Protein AF-A0A2G3Q1U0-F1 (afdb_monomer_lite)

Structure (mmCIF, N/CA/C/O backbone):
data_AF-A0A2G3Q1U0-F1
#
_entry.id   AF-A0A2G3Q1U0-F1
#
loop_
_atom_site.group_PDB
_atom_site.id
_atom_site.type_symbol
_atom_site.label_atom_id
_atom_site.label_alt_id
_atom_site.label_comp_id
_atom_site.label_asym_id
_atom_site.label_entity_id
_atom_site.label_seq_id
_atom_site.pdbx_PDB_ins_code
_atom_site.Cartn_x
_atom_site.Cartn_y
_atom_site.Cartn_z
_atom_site.occupancy
_atom_site.B_iso_or_equiv
_atom_site.auth_seq_id
_atom_site.auth_comp_id
_atom_site.auth_asym_id
_atom_site.auth_atom_id
_atom_site.pdbx_PDB_model_num
ATOM 1 N N . MET A 1 1 ? 2.583 -23.096 22.602 1.00 43.91 1 MET A N 1
ATOM 2 C CA . MET A 1 1 ? 2.322 -21.734 22.085 1.00 43.91 1 MET A CA 1
ATOM 3 C C . MET A 1 1 ? 0.841 -21.451 22.241 1.00 43.91 1 MET A C 1
ATOM 5 O O . MET A 1 1 ? 0.048 -22.263 21.789 1.00 43.91 1 MET A O 1
ATOM 9 N N . LYS A 1 2 ? 0.468 -20.370 22.928 1.00 46.19 2 LYS A N 1
ATOM 10 C CA . LYS A 1 2 ? -0.930 -19.954 23.093 1.00 46.19 2 LYS A CA 1
ATOM 11 C C . LYS A 1 2 ? -1.259 -19.038 21.907 1.00 46.19 2 LYS A C 1
ATOM 13 O O . LYS A 1 2 ? -0.622 -17.996 21.788 1.00 46.19 2 LYS A O 1
ATOM 18 N N . LEU A 1 3 ? -2.146 -19.452 20.997 1.00 48.44 3 LEU A N 1
ATOM 19 C CA . LEU A 1 3 ? -2.616 -18.571 19.922 1.00 48.44 3 LEU A CA 1
ATOM 20 C C . LEU A 1 3 ? -3.474 -17.477 20.567 1.00 48.44 3 LEU A C 1
ATOM 22 O O . LEU A 1 3 ? -4.532 -17.777 21.112 1.00 48.44 3 LEU A O 1
ATOM 26 N N . MET A 1 4 ? -2.990 -16.237 20.548 1.00 55.41 4 MET A N 1
ATOM 27 C CA . MET A 1 4 ? -3.801 -15.070 20.895 1.00 55.41 4 MET A CA 1
ATOM 28 C C . MET A 1 4 ? -4.541 -14.589 19.650 1.00 55.41 4 MET A C 1
ATOM 30 O O . MET A 1 4 ? -3.974 -14.564 18.554 1.00 55.41 4 MET A O 1
ATOM 34 N N . SER A 1 5 ? -5.806 -14.217 19.825 1.00 71.31 5 SER A N 1
ATOM 35 C CA . SER A 1 5 ? -6.621 -13.637 18.757 1.00 71.31 5 SER A CA 1
ATOM 36 C C . SER A 1 5 ? -6.106 -12.238 18.406 1.00 71.31 5 SER A C 1
ATOM 38 O O . SER A 1 5 ? -5.657 -11.496 19.280 1.00 71.31 5 SER A O 1
ATOM 40 N N . VAL A 1 6 ? -6.194 -11.845 17.130 1.00 70.19 6 VAL A N 1
ATOM 41 C CA . VAL A 1 6 ? -5.786 -10.509 16.646 1.00 70.19 6 VAL A CA 1
ATOM 42 C C . VAL A 1 6 ? -6.455 -9.394 17.461 1.00 70.19 6 VAL A C 1
ATOM 44 O O . VAL A 1 6 ? -5.838 -8.369 17.717 1.00 70.19 6 VAL A O 1
ATOM 47 N N . LEU A 1 7 ? -7.672 -9.623 17.955 1.00 62.97 7 LEU A N 1
ATOM 48 C CA . LEU A 1 7 ? -8.432 -8.662 18.757 1.00 62.97 7 LEU A CA 1
ATOM 49 C C . LEU A 1 7 ? -7.866 -8.465 20.177 1.00 62.97 7 LEU A C 1
ATOM 51 O O . LEU A 1 7 ? -7.894 -7.350 20.697 1.00 62.97 7 LEU A O 1
ATOM 55 N N . GLU A 1 8 ? -7.283 -9.510 20.777 1.00 63.72 8 GLU A N 1
ATOM 56 C CA . GLU A 1 8 ? -6.569 -9.404 22.061 1.00 63.72 8 GLU A CA 1
ATOM 57 C C . GLU A 1 8 ? -5.273 -8.601 21.903 1.00 63.72 8 GLU A C 1
ATOM 59 O O . GLU A 1 8 ? -4.881 -7.865 22.804 1.00 63.72 8 GLU A O 1
ATOM 64 N N . LYS A 1 9 ? -4.626 -8.690 20.733 1.00 68.50 9 LYS A N 1
ATOM 65 C CA . LYS A 1 9 ? -3.387 -7.956 20.435 1.00 68.50 9 LYS A CA 1
ATOM 66 C C . LYS A 1 9 ? -3.587 -6.435 20.405 1.00 68.50 9 LYS A C 1
ATOM 68 O O . LYS A 1 9 ? -2.630 -5.701 20.634 1.00 68.50 9 LYS A O 1
ATOM 73 N N . TYR A 1 10 ? -4.809 -5.972 20.141 1.00 73.56 10 TYR A N 1
ATOM 74 C CA . TYR A 1 10 ? -5.155 -4.550 20.073 1.00 73.56 10 TYR A CA 1
ATOM 75 C C . TYR A 1 10 ? -6.026 -4.069 21.253 1.00 73.56 10 TYR A C 1
ATOM 77 O O . TYR A 1 10 ? -6.566 -2.970 21.186 1.00 73.56 10 TYR A O 1
ATOM 85 N N . ASN A 1 11 ? -6.143 -4.846 22.344 1.00 54.88 11 ASN A N 1
ATOM 86 C CA . ASN A 1 11 ? -6.915 -4.490 23.550 1.00 54.88 11 ASN A CA 1
ATOM 87 C C . ASN A 1 11 ? -8.390 -4.102 23.282 1.00 54.88 11 ASN A C 1
ATO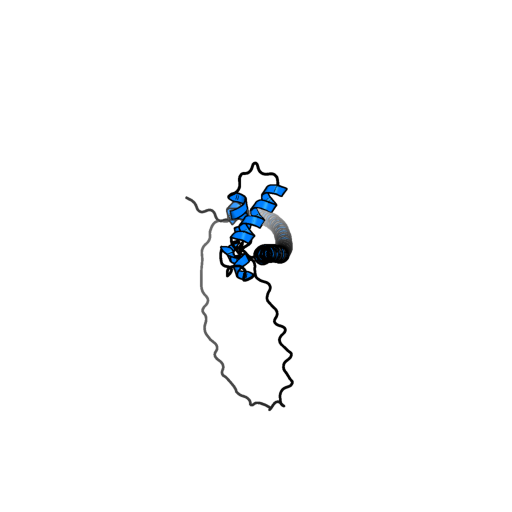M 89 O O . ASN A 1 11 ? -8.947 -3.269 23.992 1.00 54.88 11 ASN A O 1
ATOM 93 N N . LEU A 1 12 ? -9.037 -4.693 22.271 1.00 63.09 12 LEU A N 1
ATOM 94 C CA . LEU A 1 12 ? -10.429 -4.372 21.904 1.00 63.09 12 LEU A CA 1
ATOM 95 C C . LEU A 1 12 ? -11.487 -5.282 22.551 1.00 63.09 12 LEU A C 1
ATOM 97 O O . LEU A 1 12 ? -12.662 -5.169 22.212 1.00 63.09 12 LEU A O 1
ATOM 101 N N . VAL A 1 13 ? -11.108 -6.192 23.454 1.00 53.06 13 VAL A N 1
ATOM 102 C CA . VAL A 1 13 ? -12.055 -7.135 24.071 1.00 53.06 13 VAL A CA 1
ATOM 103 C C . VAL A 1 13 ? -11.752 -7.304 25.557 1.00 53.06 13 VAL A C 1
ATOM 105 O O . VAL A 1 13 ? -10.642 -7.689 25.929 1.00 53.06 13 VAL A O 1
ATOM 108 N N . GLU A 1 14 ? -12.752 -7.047 26.396 1.00 51.28 14 GLU A N 1
ATOM 109 C CA . GLU A 1 14 ? -12.757 -7.414 27.812 1.00 51.28 14 GLU A CA 1
ATOM 110 C C . GLU A 1 14 ? -13.305 -8.843 27.949 1.00 51.28 14 GLU A C 1
ATOM 112 O O . GLU A 1 14 ? -14.279 -9.213 27.293 1.00 51.28 14 GLU A O 1
ATOM 117 N N . LYS A 1 15 ? -12.629 -9.688 28.735 1.00 43.31 15 LYS A N 1
ATOM 118 C CA . LYS A 1 15 ? -12.987 -11.104 28.889 1.00 43.31 15 LYS A CA 1
ATOM 119 C C . LYS A 1 15 ? -14.076 -11.247 29.941 1.00 43.31 15 LYS A C 1
ATOM 121 O O . LYS A 1 15 ? -13.829 -10.939 31.102 1.00 43.31 15 LYS A O 1
ATOM 126 N N . THR A 1 16 ? -15.224 -11.786 29.555 1.00 36.91 16 THR A N 1
ATOM 127 C CA . THR A 1 16 ? -16.209 -12.326 30.493 1.00 36.91 16 THR A CA 1
ATOM 128 C C . THR A 1 16 ? -16.278 -13.842 30.348 1.00 36.91 16 THR A C 1
ATOM 130 O O . THR A 1 16 ? -16.397 -14.384 29.248 1.00 36.91 16 THR A O 1
ATOM 133 N N . ASP A 1 17 ? -16.108 -14.516 31.483 1.00 32.19 17 ASP A N 1
ATOM 134 C CA . ASP A 1 17 ? -16.140 -15.966 31.627 1.00 32.19 17 ASP A CA 1
ATOM 135 C C . ASP A 1 17 ? -17.567 -16.526 31.471 1.00 32.19 17 ASP A C 1
ATOM 137 O O . ASP A 1 17 ? -18.523 -15.937 31.964 1.00 32.19 17 ASP A O 1
ATOM 141 N N . ASN A 1 18 ? -17.642 -17.689 30.812 1.00 32.59 18 ASN A N 1
ATOM 142 C CA . ASN A 1 18 ? -18.623 -18.782 30.918 1.00 32.59 18 ASN A CA 1
ATOM 143 C C . ASN A 1 18 ? -20.113 -18.471 31.166 1.00 32.59 18 ASN A C 1
ATOM 145 O O . ASN A 1 18 ? -20.490 -18.096 32.266 1.00 32.59 18 ASN A O 1
ATOM 149 N N . GLU A 1 19 ? -20.974 -18.913 30.238 1.00 31.06 19 GLU A N 1
ATOM 150 C CA . GLU A 1 19 ? -21.956 -19.985 30.502 1.00 31.06 19 GLU A CA 1
ATOM 151 C C . GLU A 1 19 ? -22.591 -20.518 29.198 1.00 31.06 19 GLU A C 1
ATOM 153 O O . GLU A 1 19 ? -22.477 -19.928 28.127 1.00 31.06 19 GLU A O 1
ATOM 158 N N . VAL A 1 20 ? -23.154 -21.722 29.290 1.00 31.97 20 VAL A N 1
ATOM 159 C CA . VAL A 1 20 ? -23.297 -22.757 28.254 1.00 31.97 20 VAL A CA 1
ATOM 160 C C . VAL A 1 20 ? -24.774 -22.975 27.865 1.00 31.97 20 VAL A C 1
ATOM 162 O O . VAL A 1 20 ? -25.561 -23.257 28.759 1.00 31.97 20 VAL A O 1
ATOM 165 N N . LEU A 1 21 ? -25.062 -22.981 26.543 1.00 32.62 21 LEU A N 1
ATOM 166 C CA . LEU A 1 21 ? -26.151 -23.670 25.778 1.00 32.62 21 LEU A CA 1
ATOM 167 C C . LEU A 1 21 ? -27.641 -23.362 26.139 1.00 32.62 21 LEU A C 1
ATOM 169 O O . LEU A 1 21 ? -27.879 -22.776 27.189 1.00 32.62 21 LEU A O 1
ATOM 173 N N . PRO A 1 22 ? -28.677 -23.750 25.335 1.00 39.22 22 PRO A N 1
ATOM 174 C CA . PRO A 1 22 ? -28.704 -24.653 24.171 1.00 39.22 22 PRO A CA 1
ATOM 175 C C . PRO A 1 22 ? -29.520 -24.187 22.932 1.00 39.22 22 PRO A C 1
ATOM 177 O O . PRO A 1 22 ? -30.057 -23.087 22.849 1.00 39.22 22 PRO A O 1
ATOM 180 N N . GLU A 1 23 ? -29.527 -25.107 21.970 1.00 30.88 23 GLU A N 1
ATOM 181 C CA . GLU A 1 23 ? -29.998 -25.136 20.588 1.00 30.88 23 GLU A CA 1
ATOM 182 C C . GLU A 1 23 ? -31.532 -25.116 20.368 1.00 30.88 23 GLU A C 1
ATOM 184 O O . GLU A 1 23 ? -32.320 -25.411 21.263 1.00 30.88 23 GLU A O 1
ATOM 189 N N . ASP A 1 24 ? -31.877 -24.916 19.086 1.00 30.06 24 ASP A N 1
ATOM 190 C CA . ASP A 1 24 ? -32.901 -25.651 18.319 1.00 30.06 24 ASP A CA 1
ATOM 191 C C . ASP A 1 24 ? -34.324 -25.064 18.187 1.00 30.06 24 ASP A C 1
ATOM 193 O O . ASP A 1 24 ? -35.137 -25.131 19.105 1.00 30.06 24 ASP A O 1
ATOM 197 N N . ILE A 1 25 ? -34.667 -24.581 16.977 1.00 36.28 25 ILE A N 1
ATOM 198 C CA . ILE A 1 25 ? -36.054 -24.583 16.469 1.00 36.28 25 ILE A CA 1
ATOM 199 C C . ILE A 1 25 ? -36.077 -24.793 14.939 1.00 36.28 25 ILE A C 1
ATOM 201 O O . ILE A 1 25 ? -36.000 -23.864 14.138 1.00 36.28 25 ILE A O 1
ATOM 205 N N . THR A 1 26 ? -36.136 -26.071 14.566 1.00 30.86 26 THR A N 1
ATOM 206 C CA . THR A 1 26 ? -36.904 -26.710 13.477 1.00 30.86 26 THR A CA 1
ATOM 207 C C . THR A 1 26 ? -37.483 -25.855 12.336 1.00 30.86 26 THR A C 1
ATOM 209 O O . THR A 1 26 ? -38.376 -25.028 12.525 1.00 30.86 26 THR A O 1
ATOM 212 N N . THR A 1 27 ? -37.090 -26.218 11.113 1.00 33.34 27 THR A N 1
ATOM 213 C CA . THR A 1 27 ? -37.730 -25.876 9.835 1.00 33.34 27 THR A CA 1
ATOM 214 C C . THR A 1 27 ? -38.809 -26.902 9.459 1.00 33.34 27 THR A C 1
ATOM 216 O O . THR A 1 27 ? -38.599 -28.107 9.576 1.00 33.34 27 THR A O 1
ATOM 219 N N . ALA A 1 28 ? -39.952 -26.433 8.949 1.00 30.53 28 ALA A N 1
ATOM 220 C CA . ALA A 1 28 ? -40.883 -27.229 8.145 1.00 30.53 28 ALA A CA 1
ATOM 221 C C . ALA A 1 28 ? -41.621 -26.326 7.125 1.00 30.53 28 ALA A C 1
ATOM 223 O O . ALA A 1 28 ? -41.764 -25.128 7.373 1.00 30.53 28 ALA A O 1
ATOM 224 N N . PRO A 1 29 ? -42.034 -26.865 5.961 1.00 35.69 29 PRO A N 1
ATOM 225 C CA . PRO A 1 29 ? -42.080 -26.139 4.693 1.00 35.69 29 PRO A CA 1
ATOM 226 C C . PRO A 1 29 ? -43.494 -25.697 4.292 1.00 35.69 29 PRO A C 1
ATOM 228 O O . PRO A 1 29 ? -44.479 -26.343 4.642 1.00 35.69 29 PRO A O 1
ATOM 231 N N . ILE A 1 30 ? -43.597 -24.644 3.474 1.00 32.66 30 ILE A N 1
ATOM 232 C CA . ILE A 1 30 ? -44.848 -24.270 2.802 1.00 32.66 30 ILE A CA 1
ATOM 233 C C . ILE A 1 30 ? -44.594 -24.220 1.294 1.00 32.66 30 ILE A C 1
ATOM 235 O O . ILE A 1 30 ? -43.828 -23.400 0.796 1.00 32.66 30 ILE A O 1
ATOM 239 N N . SER A 1 31 ? -45.244 -25.147 0.594 1.00 32.62 31 SER A N 1
ATOM 240 C CA . SER A 1 31 ? -45.366 -25.229 -0.859 1.00 32.62 31 SER A CA 1
ATOM 241 C C . SER A 1 31 ? -46.737 -24.677 -1.237 1.00 32.62 31 SER A C 1
ATOM 243 O O . SER A 1 31 ? -47.733 -25.147 -0.689 1.00 32.62 31 SER A O 1
ATOM 245 N N . VAL A 1 32 ? -46.806 -23.704 -2.149 1.00 34.09 32 VAL A N 1
ATOM 246 C CA . VAL A 1 32 ? -48.049 -23.352 -2.852 1.00 34.09 32 VAL A CA 1
ATOM 247 C C . VAL A 1 32 ? -47.731 -23.043 -4.312 1.00 34.09 32 VAL A C 1
ATOM 249 O O . VAL A 1 32 ? -46.712 -22.440 -4.639 1.00 34.09 32 VAL A O 1
ATOM 252 N N . ALA A 1 33 ? -48.614 -23.575 -5.145 1.00 30.94 33 ALA A N 1
ATOM 253 C CA . ALA A 1 33 ? -48.500 -23.860 -6.554 1.00 30.94 33 ALA A CA 1
ATOM 254 C C . ALA A 1 33 ? -48.580 -22.647 -7.491 1.00 30.94 33 ALA A C 1
ATOM 256 O O . ALA A 1 33 ? -49.166 -21.612 -7.187 1.00 30.94 33 ALA A O 1
ATOM 257 N N . THR A 1 34 ? -48.008 -22.884 -8.668 1.00 32.34 34 THR A N 1
ATOM 258 C CA . THR A 1 34 ? -48.142 -22.177 -9.940 1.00 32.34 34 THR A CA 1
ATOM 259 C C . THR A 1 34 ? -49.600 -22.014 -10.373 1.00 32.34 34 THR A C 1
ATOM 261 O O . THR A 1 34 ? -50.316 -23.006 -10.489 1.00 32.34 34 THR A O 1
ATOM 264 N N . GLU A 1 35 ? -49.988 -20.793 -10.739 1.00 34.03 35 GLU A N 1
ATOM 265 C CA . GLU A 1 35 ? -51.096 -20.535 -11.663 1.00 34.03 35 GLU A CA 1
ATOM 266 C C . GLU A 1 35 ? -50.596 -19.642 -12.808 1.00 34.03 35 GLU A C 1
ATOM 268 O O . GLU A 1 35 ? -50.126 -18.522 -12.602 1.00 34.03 35 GLU A O 1
ATOM 273 N N . GLU A 1 36 ? -50.654 -20.191 -14.023 1.00 33.44 36 GLU A N 1
ATOM 274 C CA . GLU A 1 36 ? -50.459 -19.498 -15.295 1.00 33.44 36 GLU A CA 1
ATOM 275 C C . GLU A 1 36 ? -51.669 -18.608 -15.608 1.00 33.44 36 GLU A C 1
ATOM 277 O O . GLU A 1 36 ? -52.813 -19.062 -15.573 1.00 33.44 36 GLU A O 1
ATOM 282 N N . GLN A 1 37 ? -51.417 -17.373 -16.047 1.00 34.69 37 GLN A N 1
ATOM 283 C CA . GLN A 1 37 ? -52.357 -16.630 -16.887 1.00 34.69 37 GLN A CA 1
ATOM 284 C C . GLN A 1 37 ? -51.637 -15.980 -18.083 1.00 34.69 37 GLN A C 1
ATOM 286 O O . GLN A 1 37 ? -50.456 -15.643 -17.985 1.00 34.69 37 GLN A O 1
ATOM 291 N N . PRO A 1 38 ? -52.330 -15.857 -19.233 1.00 33.50 38 PRO A N 1
ATOM 292 C CA . PRO A 1 38 ? -51.718 -15.805 -20.557 1.00 33.50 38 PRO A CA 1
ATOM 293 C C . PRO A 1 38 ? -51.286 -14.400 -20.997 1.00 33.50 38 PRO A C 1
ATOM 295 O O . PRO A 1 38 ? -51.819 -13.380 -20.564 1.00 33.50 38 PRO A O 1
ATOM 298 N N . ALA A 1 39 ? -50.323 -14.389 -21.919 1.00 33.75 39 ALA A N 1
ATOM 299 C CA . ALA A 1 39 ? -49.643 -13.221 -22.467 1.00 33.75 39 ALA A CA 1
ATOM 300 C C . ALA A 1 39 ? -50.534 -12.292 -23.321 1.00 33.75 39 ALA A C 1
ATOM 302 O O . ALA A 1 39 ? -51.276 -12.774 -24.181 1.00 33.75 39 ALA A O 1
ATOM 303 N N . PRO A 1 40 ? -50.369 -10.961 -23.202 1.00 35.84 40 PRO A N 1
ATOM 304 C CA . PRO A 1 40 ? -50.695 -10.013 -24.258 1.00 35.84 40 PRO A CA 1
ATOM 305 C C . PRO A 1 40 ? -49.458 -9.664 -25.110 1.00 35.84 40 PRO A C 1
ATOM 307 O O . PRO A 1 40 ? -48.371 -9.374 -24.613 1.00 35.84 40 PRO A O 1
ATOM 310 N N . THR A 1 41 ? -49.661 -9.705 -26.422 1.00 38.06 41 THR A N 1
ATOM 311 C CA . THR A 1 41 ? -48.713 -9.488 -27.522 1.00 38.06 41 THR A CA 1
ATOM 312 C C . THR A 1 41 ? -48.084 -8.086 -27.501 1.00 38.06 41 THR A C 1
ATOM 314 O O . THR A 1 41 ? -48.807 -7.091 -27.508 1.00 38.06 41 THR A O 1
ATOM 317 N N . MET A 1 42 ? -46.748 -7.990 -27.537 1.00 41.88 42 MET A N 1
ATOM 318 C CA . MET A 1 42 ? -46.033 -6.716 -27.722 1.00 41.88 42 MET A CA 1
ATOM 319 C C . MET A 1 42 ? -45.811 -6.382 -29.213 1.00 41.88 42 MET A C 1
ATOM 321 O O . MET A 1 42 ? -45.584 -7.297 -30.008 1.00 41.88 42 MET A O 1
ATOM 325 N N . PRO A 1 43 ? -45.830 -5.093 -29.608 1.00 42.25 43 PRO A N 1
ATOM 326 C CA . PRO A 1 43 ? -45.350 -4.631 -30.911 1.00 42.25 43 PRO A CA 1
ATOM 327 C C . PRO A 1 43 ? -43.807 -4.646 -31.008 1.00 42.25 43 PRO A C 1
ATOM 329 O O . PRO A 1 43 ? -43.109 -4.529 -30.006 1.00 42.25 43 PRO A O 1
ATOM 332 N N . SER A 1 44 ? -43.311 -4.809 -32.242 1.00 45.81 44 SER A N 1
ATOM 333 C CA . SER A 1 44 ? -41.910 -4.979 -32.678 1.00 45.81 44 SER A CA 1
ATOM 334 C C . SER A 1 44 ? -40.860 -3.986 -32.126 1.00 45.81 44 SER A C 1
ATOM 336 O O . SER A 1 44 ? -41.208 -2.875 -31.727 1.00 45.81 44 SER A O 1
ATOM 338 N N . PRO A 1 45 ? -39.563 -4.374 -32.147 1.00 39.88 45 PRO A N 1
ATOM 339 C CA . PRO A 1 45 ? -38.507 -3.762 -31.341 1.00 39.88 45 PRO A CA 1
ATOM 340 C C . PRO A 1 45 ? -37.990 -2.429 -31.901 1.00 39.88 45 PRO A C 1
ATOM 342 O O . PRO A 1 45 ? -37.735 -2.288 -33.097 1.00 39.88 45 PRO A O 1
ATOM 345 N N . LEU A 1 46 ? -37.788 -1.470 -30.994 1.00 47.53 46 LEU A N 1
ATOM 346 C CA . LEU A 1 46 ? -36.931 -0.299 -31.193 1.00 47.53 46 LEU A CA 1
ATOM 347 C C . LEU A 1 46 ? -35.448 -0.721 -31.106 1.00 47.53 46 LEU A C 1
ATOM 349 O O . LEU A 1 46 ? -35.140 -1.669 -30.383 1.00 47.53 46 LEU A O 1
ATOM 353 N N . PRO A 1 47 ? -34.540 -0.043 -31.834 1.00 42.06 47 PRO A N 1
ATOM 354 C CA . PRO A 1 47 ? -33.134 -0.427 -31.931 1.00 42.06 47 PRO A CA 1
ATOM 355 C C . PRO A 1 47 ? -32.420 -0.293 -30.581 1.00 42.06 47 PRO A C 1
ATOM 357 O O . PRO A 1 47 ? -32.610 0.694 -29.866 1.00 42.06 47 PRO A O 1
ATOM 360 N N . GLU A 1 48 ? -31.607 -1.298 -30.251 1.00 46.44 48 GLU A N 1
ATOM 361 C CA . GLU A 1 48 ? -30.765 -1.330 -29.054 1.00 46.44 48 GLU A CA 1
ATOM 362 C C . GLU A 1 48 ? -29.819 -0.116 -29.028 1.00 46.44 48 GLU A C 1
ATOM 364 O O . GLU A 1 48 ? -29.190 0.195 -30.044 1.00 46.44 48 GLU A O 1
ATOM 369 N N . PRO A 1 49 ? -29.703 0.595 -27.892 1.00 43.62 49 PRO A N 1
ATOM 370 C CA . PRO A 1 49 ? -28.670 1.600 -27.731 1.00 43.62 49 PRO A CA 1
ATOM 371 C C . PRO A 1 49 ? -27.318 0.890 -27.669 1.00 43.62 49 PRO A C 1
ATOM 373 O O . PRO A 1 49 ? -27.131 -0.013 -26.857 1.00 43.62 49 PRO A O 1
ATOM 376 N N . GLU A 1 50 ? -26.394 1.315 -28.530 1.00 41.44 50 GLU A N 1
ATOM 377 C CA . GLU A 1 50 ? -25.005 0.861 -28.562 1.00 41.44 50 GLU A CA 1
ATOM 378 C C . GLU A 1 50 ? -24.440 0.773 -27.137 1.00 41.44 50 GLU A C 1
ATOM 380 O O . GLU A 1 50 ? -24.321 1.784 -26.433 1.00 41.44 50 GLU A O 1
ATOM 385 N N . GLU A 1 51 ? -24.116 -0.449 -26.703 1.00 40.16 51 GLU A N 1
ATOM 386 C CA . GLU A 1 51 ? -23.380 -0.687 -25.470 1.00 40.16 51 GLU A CA 1
ATOM 387 C C . GLU A 1 51 ? -22.064 0.084 -25.559 1.00 40.16 51 GLU A C 1
ATOM 389 O O . GLU A 1 51 ? -21.114 -0.302 -26.245 1.00 40.16 51 GLU A O 1
ATOM 394 N N . LYS A 1 52 ? -21.992 1.201 -24.834 1.00 36.66 52 LYS A N 1
ATOM 395 C CA . LYS A 1 52 ? -20.707 1.771 -24.458 1.00 36.66 52 LYS A CA 1
ATOM 396 C C . LYS A 1 52 ? -19.976 0.678 -23.700 1.00 36.66 52 LYS A C 1
ATOM 398 O O . LYS A 1 52 ? -20.357 0.357 -22.577 1.00 36.66 52 LYS A O 1
ATOM 403 N N . VAL A 1 53 ? -18.940 0.122 -24.321 1.00 33.62 53 VAL A N 1
ATOM 404 C CA . VAL A 1 53 ? -17.964 -0.745 -23.669 1.00 33.62 53 VAL A CA 1
ATOM 405 C C . VAL A 1 53 ? -17.380 0.055 -22.509 1.00 33.62 53 VAL A C 1
ATOM 407 O O . VAL A 1 53 ? -16.476 0.873 -22.678 1.00 33.62 53 VAL A O 1
ATOM 410 N N . VAL A 1 54 ? -17.957 -0.119 -21.322 1.00 37.03 54 VAL A N 1
ATOM 411 C CA . VAL A 1 54 ? -17.366 0.356 -20.079 1.00 37.03 54 VAL A CA 1
ATOM 412 C C . VAL A 1 54 ? -16.187 -0.569 -19.848 1.00 37.03 54 VAL A C 1
ATOM 414 O O . VAL A 1 54 ? -16.330 -1.661 -19.300 1.00 37.03 54 VAL A O 1
ATOM 417 N N . VAL A 1 55 ? -15.025 -0.153 -20.346 1.00 35.75 55 VAL A N 1
ATOM 418 C CA . VAL A 1 55 ? -13.745 -0.756 -19.993 1.00 35.75 55 VAL A CA 1
ATOM 419 C C . VAL A 1 55 ? -13.628 -0.595 -18.482 1.00 35.75 55 VAL A C 1
ATOM 421 O O . VAL A 1 55 ? -13.368 0.501 -17.987 1.00 35.75 55 VAL A O 1
ATOM 424 N N . GLN A 1 56 ? -13.933 -1.659 -17.737 1.00 38.94 56 GLN A N 1
ATOM 425 C CA . GLN A 1 56 ? -13.689 -1.681 -16.303 1.00 38.94 56 GLN A CA 1
ATOM 426 C C . GLN A 1 56 ? -12.204 -1.389 -16.109 1.00 38.94 56 GLN A C 1
ATOM 428 O O . GLN A 1 56 ? -11.360 -2.060 -16.708 1.00 38.94 56 GLN A O 1
ATOM 433 N N . ALA A 1 57 ? -11.899 -0.350 -15.330 1.00 50.00 57 ALA A N 1
ATOM 434 C CA . ALA A 1 57 ? -10.524 0.003 -15.029 1.00 50.00 57 ALA A CA 1
ATOM 435 C C . ALA A 1 57 ? -9.805 -1.238 -14.467 1.00 50.00 57 ALA A C 1
ATOM 437 O O . ALA A 1 57 ? -10.394 -1.958 -13.649 1.00 50.00 57 ALA A O 1
ATOM 438 N N . PRO A 1 58 ? -8.574 -1.527 -14.916 1.00 61.38 58 PRO A N 1
ATOM 439 C CA . PRO A 1 58 ? -7.826 -2.674 -14.425 1.00 61.38 58 PRO A CA 1
ATOM 440 C C . PRO A 1 58 ? -7.713 -2.587 -12.902 1.00 61.38 58 PRO A C 1
ATOM 442 O O . PRO A 1 58 ? -7.278 -1.576 -12.353 1.00 61.38 58 PRO A O 1
ATOM 445 N N . ARG A 1 59 ? -8.135 -3.648 -12.207 1.00 71.94 59 ARG A N 1
ATOM 446 C CA . ARG A 1 59 ? -7.971 -3.741 -10.756 1.00 71.94 59 ARG A CA 1
ATOM 447 C C . ARG A 1 59 ? -6.519 -4.062 -10.445 1.00 71.94 59 ARG A C 1
ATOM 449 O O . ARG A 1 59 ? -6.058 -5.173 -10.702 1.00 71.94 59 ARG A O 1
ATOM 456 N N . TYR A 1 60 ? -5.807 -3.100 -9.873 1.00 85.06 60 TYR A N 1
ATOM 457 C CA . TYR A 1 60 ? -4.421 -3.284 -9.462 1.00 85.06 60 TYR A CA 1
ATOM 458 C C . TYR A 1 60 ? -4.356 -3.913 -8.068 1.00 85.06 60 TYR A C 1
ATOM 460 O O . TYR A 1 60 ? -4.234 -3.228 -7.059 1.00 85.06 60 TYR A O 1
ATOM 468 N N . THR A 1 61 ? -4.458 -5.242 -8.004 1.00 83.88 61 THR A N 1
ATOM 469 C CA . THR A 1 61 ? -4.430 -5.991 -6.733 1.00 83.88 61 THR A CA 1
ATOM 470 C C . THR A 1 61 ? -3.023 -6.391 -6.283 1.00 83.88 61 THR A C 1
ATOM 472 O O . THR A 1 61 ? -2.845 -6.859 -5.161 1.00 83.88 61 THR A O 1
ATOM 475 N N . ALA A 1 62 ? -2.026 -6.255 -7.158 1.00 87.88 62 ALA A N 1
ATOM 476 C CA . ALA A 1 62 ? -0.628 -6.576 -6.898 1.00 87.88 62 ALA A CA 1
ATOM 477 C C . ALA A 1 62 ? 0.295 -5.711 -7.770 1.00 87.88 62 ALA A C 1
ATOM 479 O O . ALA A 1 62 ? -0.136 -5.135 -8.771 1.00 87.88 62 ALA A O 1
ATOM 480 N N . ASN A 1 63 ? 1.575 -5.653 -7.397 1.00 90.38 63 ASN A N 1
ATOM 481 C CA . ASN A 1 63 ? 2.601 -5.042 -8.237 1.00 90.38 63 ASN A CA 1
ATOM 482 C C . ASN A 1 63 ? 2.820 -5.890 -9.494 1.00 90.38 63 ASN A C 1
ATOM 484 O O . ASN A 1 63 ? 2.894 -7.114 -9.400 1.00 90.38 63 ASN A O 1
ATOM 488 N N . LEU A 1 64 ? 2.991 -5.225 -10.635 1.00 90.38 64 LEU A N 1
ATOM 489 C CA . LEU A 1 64 ? 3.371 -5.858 -11.895 1.00 90.38 64 LEU A CA 1
ATOM 490 C C . LEU A 1 64 ? 4.896 -5.836 -12.051 1.00 90.38 64 LEU A C 1
ATOM 492 O O . LEU A 1 64 ? 5.552 -4.835 -11.750 1.00 90.38 64 LEU A O 1
ATOM 496 N N . SER A 1 65 ? 5.460 -6.931 -12.540 1.00 93.50 65 SER A N 1
ATOM 497 C CA . SER A 1 65 ? 6.841 -7.017 -13.013 1.00 93.50 65 SER A CA 1
ATOM 498 C C . SER A 1 65 ? 7.020 -6.275 -14.343 1.00 93.50 65 SER A C 1
ATOM 500 O O . SER A 1 65 ? 6.066 -6.080 -15.091 1.00 93.50 65 SER A O 1
ATOM 502 N N . LEU A 1 66 ? 8.255 -5.885 -14.684 1.00 91.69 66 LEU A N 1
ATOM 503 C CA . LEU A 1 66 ? 8.539 -5.203 -15.957 1.00 91.69 66 LEU A CA 1
ATOM 504 C C . LEU A 1 66 ? 8.106 -6.024 -17.180 1.00 91.69 66 LEU A C 1
ATOM 506 O O . LEU A 1 66 ? 7.625 -5.455 -18.156 1.00 91.69 66 LEU A O 1
ATOM 510 N N . GLU A 1 67 ? 8.236 -7.349 -17.119 1.00 90.81 67 GLU A N 1
ATOM 511 C CA . GLU A 1 67 ? 7.819 -8.243 -18.200 1.00 90.81 67 GLU A CA 1
ATOM 512 C C . GLU A 1 67 ? 6.297 -8.243 -18.384 1.00 90.81 67 GLU A C 1
ATOM 514 O O . GLU A 1 67 ? 5.813 -8.160 -19.513 1.00 90.81 67 GLU A O 1
ATOM 519 N N . GLU A 1 68 ? 5.527 -8.250 -17.294 1.00 91.00 68 GLU A N 1
ATOM 520 C CA . GLU A 1 68 ? 4.065 -8.128 -17.350 1.00 91.00 68 GLU A CA 1
ATOM 521 C C . GLU A 1 68 ? 3.641 -6.766 -17.898 1.00 91.00 68 GLU A C 1
ATOM 523 O O . GLU A 1 68 ? 2.734 -6.690 -18.729 1.00 91.00 68 GLU A O 1
ATOM 528 N N . ILE A 1 69 ? 4.334 -5.698 -17.491 1.00 92.50 69 ILE A N 1
ATOM 529 C CA . ILE A 1 69 ? 4.085 -4.348 -17.997 1.00 92.50 69 ILE A CA 1
ATOM 530 C C . ILE A 1 69 ? 4.321 -4.319 -19.504 1.00 92.50 69 ILE A C 1
ATOM 532 O O . ILE A 1 69 ? 3.415 -3.984 -20.258 1.00 92.50 69 ILE A O 1
ATOM 536 N N . TYR A 1 70 ? 5.497 -4.719 -19.978 1.00 93.12 70 TYR A N 1
ATOM 537 C CA . TYR A 1 70 ? 5.780 -4.717 -21.412 1.00 93.12 70 TYR A CA 1
ATOM 538 C C . TYR A 1 70 ? 4.839 -5.634 -22.194 1.00 93.12 70 TYR A C 1
ATOM 540 O O . TYR A 1 70 ? 4.411 -5.263 -23.284 1.00 93.12 70 TYR A O 1
ATOM 548 N N . SER A 1 71 ? 4.423 -6.764 -21.622 1.00 91.31 71 SER A N 1
ATOM 549 C CA . SER A 1 71 ? 3.466 -7.671 -22.262 1.00 91.31 71 SER A CA 1
ATOM 550 C C . SER A 1 71 ? 2.093 -7.024 -22.430 1.00 91.31 71 SER A C 1
ATOM 552 O O . SER A 1 71 ? 1.489 -7.145 -23.494 1.00 91.31 71 SER A O 1
ATOM 554 N N . HIS A 1 72 ? 1.636 -6.275 -21.425 1.00 89.88 72 HIS A N 1
ATOM 555 C CA . HIS A 1 72 ? 0.375 -5.533 -21.464 1.00 89.88 72 HIS A CA 1
ATOM 556 C C . HIS A 1 72 ? 0.350 -4.461 -22.564 1.00 89.88 72 HIS A C 1
ATOM 558 O O . HIS A 1 72 ? -0.695 -4.201 -23.151 1.00 89.88 72 HIS A O 1
ATOM 564 N N . TYR A 1 73 ? 1.503 -3.864 -22.874 1.00 89.50 73 TYR A N 1
ATOM 565 C CA . TYR A 1 73 ? 1.651 -2.878 -23.951 1.00 89.50 73 TYR A CA 1
ATOM 566 C C . TYR A 1 73 ? 2.152 -3.489 -25.273 1.00 89.50 73 TYR A C 1
ATOM 568 O O . TYR A 1 73 ? 2.503 -2.751 -26.188 1.00 89.50 73 TYR A O 1
ATOM 576 N N . HIS A 1 74 ? 2.174 -4.822 -25.394 1.00 89.62 74 HIS A N 1
ATOM 577 C CA . HIS A 1 74 ? 2.638 -5.557 -26.581 1.00 89.62 74 HIS A CA 1
ATOM 578 C C . HIS A 1 74 ? 4.114 -5.320 -26.969 1.00 89.62 74 HIS A C 1
ATOM 580 O O . HIS A 1 74 ? 4.499 -5.512 -28.119 1.00 89.62 74 HIS A O 1
ATOM 586 N N . LEU A 1 75 ? 4.965 -4.977 -25.998 1.00 89.81 75 LEU A N 1
ATOM 587 C CA . LEU A 1 75 ? 6.400 -4.700 -26.167 1.00 89.81 75 LEU A CA 1
ATOM 588 C C . LEU A 1 75 ? 7.308 -5.916 -25.887 1.00 89.81 75 LEU A C 1
ATOM 590 O O . LEU A 1 75 ? 8.532 -5.816 -25.988 1.00 89.81 75 LEU A O 1
ATOM 594 N N . SER A 1 76 ? 6.733 -7.068 -25.530 1.00 78.69 76 SER A N 1
ATOM 595 C CA . SER A 1 76 ? 7.477 -8.310 -25.231 1.00 78.69 76 SER A CA 1
ATOM 596 C C . SER A 1 76 ? 7.805 -9.161 -26.462 1.00 78.69 76 SER A C 1
ATOM 598 O O . SER A 1 76 ? 8.516 -10.152 -26.348 1.00 78.69 76 SER A O 1
ATOM 600 N N . ALA A 1 77 ? 7.271 -8.810 -27.635 1.00 68.06 77 ALA A N 1
ATOM 601 C CA . ALA A 1 77 ? 7.429 -9.598 -28.861 1.00 68.06 77 ALA A CA 1
ATOM 602 C C . ALA A 1 77 ? 8.673 -9.226 -29.690 1.00 68.06 77 ALA A C 1
ATOM 604 O O . ALA A 1 77 ? 8.986 -9.917 -30.659 1.00 68.06 77 ALA A O 1
ATOM 605 N N . ALA A 1 78 ? 9.362 -8.136 -29.341 1.00 70.31 78 ALA A N 1
ATOM 606 C CA . ALA A 1 78 ? 10.559 -7.697 -30.048 1.00 70.31 78 ALA A CA 1
ATOM 607 C C . ALA A 1 78 ? 11.715 -8.683 -29.822 1.00 70.31 78 ALA A C 1
ATOM 609 O O . ALA A 1 78 ? 11.928 -9.171 -28.709 1.00 70.31 78 ALA A O 1
ATOM 610 N N . SER A 1 79 ? 12.472 -8.979 -30.882 1.00 73.06 79 SER A N 1
ATOM 611 C CA . SER A 1 79 ? 13.697 -9.767 -30.752 1.00 73.06 79 SER A CA 1
ATOM 612 C C . SER A 1 79 ? 14.714 -8.999 -29.898 1.00 73.06 79 SER A C 1
ATOM 614 O O . SER A 1 79 ? 14.700 -7.769 -29.878 1.00 73.06 79 SER A O 1
ATOM 616 N N . SER A 1 80 ? 15.617 -9.686 -29.191 1.00 74.88 80 SER A N 1
ATOM 617 C CA . SER A 1 80 ? 16.587 -9.014 -28.306 1.00 74.88 80 SER A CA 1
ATOM 618 C C . SER A 1 80 ? 17.456 -7.975 -29.031 1.00 74.88 80 SER A C 1
ATOM 620 O O . SER A 1 80 ? 17.895 -7.008 -28.411 1.00 74.88 80 SER A O 1
ATOM 622 N N . THR A 1 81 ? 17.654 -8.132 -30.342 1.00 79.75 81 THR A N 1
ATOM 623 C CA . THR A 1 81 ? 18.418 -7.216 -31.200 1.00 79.75 81 THR A CA 1
ATOM 624 C C . THR A 1 81 ? 17.638 -5.990 -31.668 1.00 79.75 81 THR A C 1
ATOM 626 O O . THR A 1 81 ? 18.263 -5.043 -32.138 1.00 79.75 81 THR A O 1
ATOM 629 N N . ASP A 1 82 ? 16.310 -5.987 -31.516 1.00 85.50 82 ASP A N 1
ATOM 630 C CA . ASP A 1 82 ? 15.412 -4.905 -31.947 1.00 85.50 82 ASP A CA 1
ATOM 631 C C . ASP A 1 82 ? 14.961 -4.007 -30.782 1.00 85.50 82 ASP A C 1
ATOM 633 O O . ASP A 1 82 ? 14.151 -3.102 -30.970 1.00 85.50 82 ASP A O 1
ATOM 637 N N . THR A 1 83 ? 15.482 -4.244 -29.575 1.00 91.94 83 THR A N 1
ATOM 638 C CA . THR A 1 83 ? 15.121 -3.481 -28.370 1.00 91.94 83 THR A CA 1
ATOM 639 C C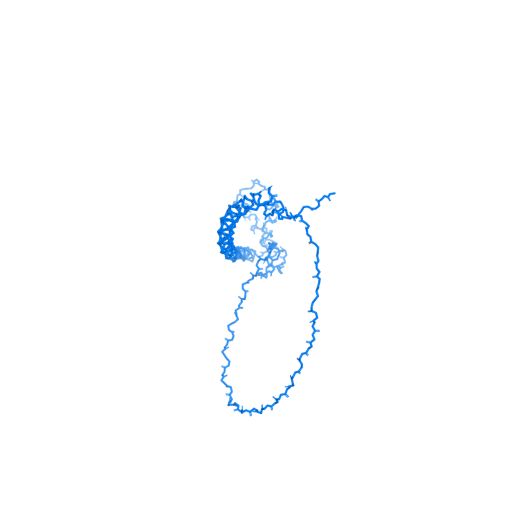 . THR A 1 83 ? 16.160 -2.432 -28.004 1.00 91.94 83 THR A C 1
ATOM 641 O O . THR A 1 83 ? 17.358 -2.624 -28.223 1.00 91.94 83 THR A O 1
ATOM 644 N N . ILE A 1 84 ? 15.731 -1.360 -27.336 1.00 94.25 84 ILE A N 1
ATOM 645 C CA . ILE A 1 84 ? 16.604 -0.299 -26.814 1.00 94.25 84 ILE A CA 1
ATOM 646 C C . ILE A 1 84 ? 17.764 -0.842 -25.961 1.00 94.25 84 ILE A C 1
ATOM 648 O O . ILE A 1 84 ? 18.853 -0.270 -25.959 1.00 94.25 84 ILE A O 1
ATOM 652 N N . PHE A 1 85 ? 17.572 -1.986 -25.298 1.00 93.88 85 PHE A N 1
ATOM 653 C CA . PHE A 1 85 ? 18.587 -2.653 -24.479 1.00 93.88 85 PHE A CA 1
ATOM 654 C C . PHE A 1 85 ? 19.798 -3.146 -25.288 1.00 93.88 85 PHE A C 1
ATOM 656 O O . PHE A 1 85 ? 20.879 -3.330 -24.732 1.00 93.88 85 PHE A O 1
ATOM 663 N N . MET A 1 86 ? 19.679 -3.282 -26.613 1.00 93.44 86 MET A N 1
ATOM 664 C CA . MET A 1 86 ? 20.838 -3.515 -27.476 1.00 93.44 86 MET A CA 1
ATOM 665 C C . MET A 1 86 ? 21.825 -2.338 -27.410 1.00 93.44 86 MET A C 1
ATOM 667 O O . MET A 1 86 ? 23.036 -2.554 -27.381 1.00 93.44 86 MET A O 1
ATOM 671 N N . LEU A 1 87 ? 21.332 -1.094 -27.330 1.00 92.81 87 LEU A N 1
ATOM 672 C CA . LEU A 1 87 ? 22.194 0.082 -27.162 1.00 92.81 87 LEU A CA 1
ATOM 673 C C . LEU A 1 87 ? 22.891 0.073 -25.803 1.00 92.81 87 LEU A C 1
ATOM 675 O O . LEU A 1 87 ? 24.073 0.395 -25.734 1.00 92.81 87 LEU A O 1
ATOM 679 N N . GLU A 1 88 ? 22.192 -0.334 -24.745 1.00 92.31 88 GLU A N 1
ATOM 680 C CA . GLU A 1 88 ? 22.786 -0.507 -23.415 1.00 92.31 88 GLU A CA 1
ATOM 681 C C . GLU A 1 88 ? 23.921 -1.540 -23.443 1.00 92.31 88 GLU A C 1
ATOM 683 O O . GLU A 1 88 ? 25.018 -1.263 -22.957 1.00 92.31 88 GLU A O 1
ATOM 688 N N . GLY A 1 89 ? 23.703 -2.690 -24.089 1.00 91.50 89 GLY A N 1
ATOM 689 C CA . GLY A 1 89 ? 24.733 -3.715 -24.257 1.00 91.50 89 GLY A CA 1
ATOM 690 C C . GLY A 1 89 ? 25.958 -3.215 -25.030 1.00 91.50 89 GLY A C 1
ATOM 691 O O . GLY A 1 89 ? 27.091 -3.495 -24.639 1.00 91.50 89 GLY A O 1
ATOM 692 N N . LEU A 1 90 ? 25.749 -2.431 -26.095 1.00 92.25 90 LEU A N 1
ATOM 693 C CA . LEU A 1 90 ? 26.841 -1.806 -26.846 1.00 92.25 90 LEU A CA 1
ATOM 694 C C . LEU A 1 90 ? 27.617 -0.801 -25.994 1.00 92.25 90 LEU A C 1
ATOM 696 O O . LEU A 1 90 ? 28.843 -0.801 -26.030 1.00 92.25 90 LEU A O 1
ATOM 700 N N . LEU A 1 91 ? 26.920 0.032 -25.222 1.00 92.88 91 LEU A N 1
ATOM 701 C CA . LEU A 1 91 ? 27.535 1.017 -24.334 1.00 92.88 91 LEU A CA 1
ATOM 702 C C . LEU A 1 91 ? 28.382 0.344 -23.250 1.00 92.88 91 LEU A C 1
ATOM 704 O O . LEU A 1 91 ? 29.519 0.752 -23.028 1.00 92.88 91 LEU A O 1
ATOM 708 N N . ALA A 1 92 ? 27.863 -0.717 -22.632 1.00 91.88 92 ALA A N 1
ATOM 709 C CA . ALA A 1 92 ? 28.556 -1.468 -21.587 1.00 91.88 92 ALA A CA 1
ATOM 710 C C . ALA A 1 92 ? 29.804 -2.216 -22.094 1.00 91.88 92 ALA A C 1
ATOM 712 O O . ALA A 1 92 ? 30.696 -2.535 -21.310 1.00 91.88 92 ALA A O 1
ATOM 713 N N . ALA A 1 93 ? 29.883 -2.503 -23.396 1.00 92.06 93 ALA A N 1
ATOM 714 C CA . ALA A 1 93 ? 31.034 -3.161 -24.011 1.00 92.06 93 ALA A CA 1
ATOM 715 C C . ALA A 1 93 ? 32.194 -2.198 -24.339 1.00 92.06 93 ALA A C 1
ATOM 717 O O . ALA A 1 93 ? 33.273 -2.655 -24.731 1.00 92.06 93 ALA A O 1
ATOM 718 N N . LEU A 1 94 ? 31.993 -0.881 -24.212 1.00 91.69 94 LEU A N 1
ATOM 719 C CA . LEU A 1 94 ? 33.006 0.131 -24.511 1.00 91.69 94 LEU A CA 1
ATOM 720 C C . LEU A 1 94 ? 33.806 0.535 -23.257 1.00 91.69 94 LEU A C 1
ATOM 722 O O . LEU A 1 94 ? 33.281 0.497 -22.147 1.00 91.69 94 LEU A O 1
ATOM 726 N N . PRO A 1 95 ? 35.077 0.961 -23.405 1.00 91.44 95 PRO A N 1
ATOM 727 C CA . PRO A 1 95 ? 35.860 1.481 -22.286 1.00 91.44 95 PRO A CA 1
ATOM 728 C C . PRO A 1 95 ? 35.233 2.733 -21.655 1.00 91.44 95 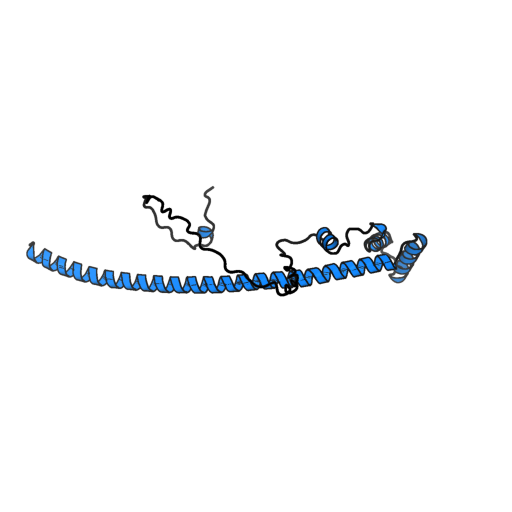PRO A C 1
ATOM 730 O O . PRO A 1 95 ? 34.922 3.696 -22.356 1.00 91.44 95 PRO A O 1
ATOM 733 N N . GLU A 1 96 ? 35.159 2.771 -20.323 1.00 86.31 96 GLU A N 1
ATOM 734 C CA . GLU A 1 96 ? 34.610 3.909 -19.559 1.00 86.31 96 GLU A CA 1
ATOM 735 C C . GLU A 1 96 ? 35.435 5.204 -19.685 1.00 86.31 96 GLU A C 1
ATOM 737 O O . GLU A 1 96 ? 34.969 6.284 -19.335 1.00 86.31 96 GLU A O 1
ATOM 742 N N . SER A 1 97 ? 36.671 5.120 -20.184 1.00 87.50 97 SER A N 1
ATOM 743 C CA . SER A 1 97 ? 37.585 6.260 -20.329 1.00 87.50 97 SER A CA 1
ATOM 744 C C . SER A 1 97 ? 37.320 7.134 -21.562 1.00 87.50 97 SER A C 1
ATOM 746 O O . SER A 1 97 ? 38.024 8.126 -21.768 1.00 87.50 97 SER A O 1
ATOM 748 N N . LEU A 1 98 ? 36.347 6.770 -22.402 1.00 89.50 98 LEU A N 1
ATOM 749 C CA . LEU A 1 98 ? 35.997 7.519 -23.607 1.00 89.50 98 LEU A CA 1
ATOM 750 C C . LEU A 1 98 ? 35.199 8.785 -23.274 1.00 89.50 98 LEU A C 1
ATOM 752 O O . LEU A 1 98 ? 34.358 8.799 -22.378 1.00 89.50 98 LEU A O 1
ATOM 756 N N . THR A 1 99 ? 35.425 9.855 -24.040 1.00 93.81 99 THR A N 1
ATOM 757 C CA . THR A 1 99 ? 34.560 11.040 -23.982 1.00 93.81 99 THR A CA 1
ATOM 758 C C . THR A 1 99 ? 33.190 10.723 -24.585 1.00 93.81 99 THR A C 1
ATOM 760 O O . THR A 1 99 ? 33.078 9.875 -25.471 1.00 93.81 99 THR A O 1
ATOM 763 N N . GLU A 1 100 ? 32.143 11.425 -24.141 1.00 91.62 100 GLU A N 1
ATOM 764 C CA . GLU A 1 100 ? 30.758 11.194 -24.587 1.00 91.62 100 GLU A CA 1
ATOM 765 C C . GLU A 1 100 ? 30.603 11.272 -26.115 1.00 91.62 100 GLU A C 1
ATOM 767 O O . GLU A 1 100 ? 29.920 10.450 -26.722 1.00 91.62 100 GLU A O 1
ATOM 772 N N . GLU A 1 101 ? 31.286 12.225 -26.751 1.00 93.19 101 GLU A N 1
ATOM 773 C CA . GLU A 1 101 ? 31.278 12.400 -28.205 1.00 93.19 101 GLU A CA 1
ATOM 774 C C . GLU A 1 101 ? 31.887 11.190 -28.931 1.00 93.19 101 GLU A C 1
ATOM 776 O O . GLU A 1 101 ? 31.253 10.615 -29.817 1.00 93.19 101 GLU A O 1
ATOM 781 N N . VAL A 1 102 ? 33.069 10.737 -28.493 1.00 93.31 102 VAL A N 1
ATOM 782 C CA . VAL A 1 102 ? 33.745 9.565 -29.073 1.00 93.31 102 VAL A CA 1
ATOM 783 C C . VAL A 1 102 ? 32.923 8.302 -28.841 1.00 93.31 102 VAL A C 1
ATOM 785 O O . VAL A 1 102 ? 32.817 7.464 -29.733 1.00 93.31 102 VAL A O 1
ATOM 788 N N . LEU A 1 103 ? 32.307 8.166 -27.669 1.00 93.38 103 LEU A N 1
ATOM 789 C CA . LEU A 1 103 ? 31.442 7.044 -27.324 1.00 93.38 103 LEU A CA 1
ATOM 790 C C . LEU A 1 103 ? 30.193 7.011 -28.218 1.00 93.38 103 LEU A C 1
ATOM 792 O O . LEU A 1 103 ? 29.883 5.970 -28.796 1.00 93.38 103 LEU A O 1
ATOM 796 N N . LYS A 1 104 ? 29.535 8.155 -28.432 1.00 93.19 104 LYS A N 1
ATOM 797 C CA . LYS A 1 104 ? 28.376 8.274 -29.327 1.00 93.19 104 LYS A CA 1
ATOM 798 C C . LYS A 1 104 ? 28.719 7.909 -30.770 1.00 93.19 104 LYS A C 1
ATOM 800 O O . LYS A 1 104 ? 27.970 7.164 -31.403 1.00 93.19 104 LYS A O 1
ATOM 805 N N . ASP A 1 105 ? 29.836 8.406 -31.290 1.00 94.31 105 ASP A N 1
ATOM 806 C CA . ASP A 1 105 ? 30.268 8.104 -32.657 1.00 94.31 105 ASP A CA 1
ATOM 807 C C . ASP A 1 105 ? 30.716 6.648 -32.808 1.00 94.31 105 ASP A C 1
ATOM 809 O O . ASP A 1 105 ? 30.393 5.997 -33.803 1.00 94.31 105 ASP A O 1
ATOM 813 N N . THR A 1 106 ? 31.374 6.093 -31.789 1.00 94.38 106 THR A N 1
ATOM 814 C CA . THR A 1 106 ? 31.752 4.676 -31.751 1.00 94.38 106 THR A CA 1
ATOM 815 C C . THR A 1 106 ? 30.517 3.778 -31.797 1.00 94.38 106 THR A C 1
ATOM 817 O O . THR A 1 106 ? 30.446 2.888 -32.645 1.00 94.38 106 THR A O 1
ATOM 820 N N . VAL A 1 107 ? 29.505 4.042 -30.963 1.00 94.81 107 VAL A N 1
ATOM 821 C CA . VAL A 1 107 ? 28.243 3.284 -30.969 1.00 94.81 107 VAL A CA 1
ATOM 822 C C . VAL A 1 107 ? 27.533 3.408 -32.320 1.00 94.81 107 VAL A C 1
ATOM 824 O O . VAL A 1 107 ? 27.135 2.393 -32.887 1.00 94.81 107 VAL A O 1
ATOM 827 N N . LYS A 1 108 ? 27.428 4.613 -32.897 1.00 93.81 108 LYS A N 1
ATOM 828 C CA . LYS A 1 108 ? 26.829 4.808 -34.233 1.00 93.81 108 LYS A CA 1
ATOM 829 C C . LYS A 1 108 ? 27.551 4.020 -35.325 1.00 93.81 108 LYS A C 1
ATOM 831 O O . LYS A 1 108 ? 26.894 3.433 -36.186 1.00 93.81 108 LYS A O 1
ATOM 836 N N . ASN A 1 109 ? 28.882 3.993 -35.296 1.00 94.25 109 ASN A N 1
ATOM 837 C CA . ASN A 1 109 ? 29.673 3.223 -36.252 1.00 94.25 109 ASN A CA 1
ATOM 838 C C . ASN A 1 109 ? 29.413 1.721 -36.096 1.00 94.25 109 ASN A C 1
ATOM 840 O O . ASN A 1 109 ? 29.178 1.046 -37.097 1.00 94.25 109 ASN A O 1
ATOM 844 N N . ILE A 1 110 ? 29.378 1.209 -34.860 1.00 94.62 110 ILE A N 1
ATOM 845 C CA . ILE A 1 110 ? 29.061 -0.200 -34.585 1.00 94.62 110 ILE A CA 1
ATOM 846 C C . ILE A 1 110 ? 27.666 -0.555 -35.104 1.00 94.62 110 ILE A C 1
ATOM 848 O O . ILE A 1 110 ? 27.520 -1.557 -35.799 1.00 94.62 110 ILE A O 1
ATOM 852 N N . ILE A 1 111 ? 26.659 0.276 -34.826 1.00 93.56 111 ILE A N 1
ATOM 853 C CA . ILE A 1 111 ? 25.285 0.102 -35.319 1.00 93.56 111 ILE A CA 1
ATOM 854 C C . ILE A 1 111 ? 25.261 0.040 -36.847 1.00 93.56 111 ILE A C 1
ATOM 856 O O . ILE A 1 111 ? 24.660 -0.870 -37.414 1.00 93.56 111 ILE A O 1
ATOM 860 N N . THR A 1 112 ? 25.945 0.979 -37.505 1.00 93.81 112 THR A N 1
ATOM 861 C CA . THR A 1 112 ? 25.979 1.080 -38.971 1.00 93.81 112 THR A CA 1
ATOM 862 C C . THR A 1 112 ? 26.622 -0.157 -39.598 1.00 93.81 112 THR A C 1
ATOM 864 O O . THR A 1 112 ? 26.062 -0.740 -40.524 1.00 93.81 112 THR A O 1
ATOM 867 N N . VAL A 1 113 ? 27.775 -0.589 -39.076 1.00 94.12 113 VAL A N 1
ATOM 868 C CA . VAL A 1 113 ? 28.503 -1.774 -39.564 1.00 94.12 113 VAL A CA 1
ATOM 869 C C . VAL A 1 113 ? 27.744 -3.068 -39.262 1.00 94.12 113 VAL A C 1
ATOM 871 O O . VAL A 1 113 ? 27.790 -4.004 -40.053 1.00 94.12 113 VAL A O 1
ATOM 874 N N . SER A 1 114 ? 27.019 -3.117 -38.145 1.00 91.00 114 SER A N 1
ATOM 875 C CA . SER A 1 114 ? 26.217 -4.278 -37.739 1.00 91.00 114 SER A CA 1
ATOM 876 C C . SER A 1 114 ? 24.831 -4.310 -38.393 1.00 91.00 114 SER A C 1
ATOM 878 O O . SER A 1 114 ? 24.040 -5.195 -38.080 1.00 91.00 114 SER A O 1
ATOM 880 N N . HIS A 1 115 ? 24.524 -3.354 -39.281 1.00 90.56 115 HIS A N 1
ATOM 881 C CA . HIS A 1 115 ? 23.223 -3.201 -39.940 1.00 90.56 115 HIS A CA 1
ATOM 882 C C . HIS A 1 115 ? 22.030 -3.137 -38.965 1.00 90.56 115 HIS A C 1
ATOM 884 O O . HIS A 1 115 ? 20.931 -3.584 -39.290 1.00 90.56 115 HIS A O 1
ATOM 890 N N . LEU A 1 116 ? 22.237 -2.568 -37.773 1.00 91.75 116 LEU A N 1
ATOM 891 C CA . LEU A 1 116 ? 21.183 -2.375 -36.777 1.00 91.75 116 LEU A CA 1
ATOM 892 C C . LEU A 1 116 ? 20.343 -1.132 -37.102 1.00 91.75 116 LEU A C 1
ATOM 894 O O . LEU A 1 116 ? 20.855 -0.119 -37.584 1.00 91.75 116 LEU A O 1
ATOM 898 N N . ASN A 1 117 ? 19.048 -1.185 -36.789 1.00 91.38 117 ASN A N 1
ATOM 899 C CA . ASN A 1 117 ? 18.124 -0.079 -37.028 1.00 91.38 117 ASN A CA 1
ATOM 900 C C . ASN A 1 117 ? 18.073 0.887 -35.830 1.00 91.38 117 ASN A C 1
ATOM 902 O O . ASN A 1 117 ? 17.223 0.730 -34.958 1.00 91.38 117 ASN A O 1
ATOM 906 N N . LEU A 1 118 ? 18.941 1.908 -35.799 1.00 92.56 118 LEU A N 1
ATOM 907 C CA . LEU A 1 118 ? 18.966 2.901 -34.709 1.00 92.56 118 LEU A CA 1
ATOM 908 C C . LEU A 1 118 ? 17.599 3.548 -34.452 1.00 92.56 118 LEU A C 1
ATOM 910 O O . LEU A 1 118 ? 17.217 3.709 -33.299 1.00 92.56 118 LEU A O 1
ATOM 914 N N . GLU A 1 119 ? 16.868 3.917 -35.504 1.00 93.62 119 GLU A N 1
ATOM 915 C CA . GLU A 1 119 ? 15.553 4.549 -35.363 1.00 93.62 119 GLU A CA 1
ATOM 916 C C . GLU A 1 119 ? 14.551 3.598 -34.699 1.00 93.62 119 GLU A C 1
ATOM 918 O O . GLU A 1 119 ? 13.831 4.002 -33.791 1.00 93.62 119 GLU A O 1
ATOM 923 N N . GLY A 1 120 ? 14.570 2.317 -35.078 1.00 93.00 120 GLY A N 1
ATOM 924 C CA . GLY A 1 120 ? 13.766 1.276 -34.436 1.00 93.00 120 GLY A CA 1
ATOM 925 C C . GLY A 1 120 ? 14.105 1.087 -32.956 1.00 93.00 120 GLY A C 1
ATOM 926 O O . GLY A 1 120 ? 13.198 1.037 -32.131 1.00 93.00 120 GLY A O 1
ATOM 927 N N . LEU A 1 121 ? 15.397 1.062 -32.609 1.00 94.00 121 LEU A N 1
ATOM 928 C CA . LEU A 1 121 ? 15.853 0.931 -31.219 1.00 94.00 121 LEU A CA 1
ATOM 929 C C . LEU A 1 121 ? 15.416 2.126 -30.363 1.00 94.00 121 LEU A C 1
ATOM 931 O O . LEU A 1 121 ? 14.952 1.947 -29.240 1.00 94.00 121 LEU A O 1
ATOM 935 N N . LEU A 1 122 ? 15.545 3.347 -30.894 1.00 95.50 122 LEU A N 1
ATOM 936 C CA . LEU A 1 122 ? 15.096 4.559 -30.207 1.00 95.50 122 LEU A CA 1
ATOM 937 C C . LEU A 1 122 ? 13.573 4.576 -30.045 1.00 95.50 122 LEU A C 1
ATOM 939 O O . LEU A 1 122 ? 13.090 4.893 -28.959 1.00 95.50 122 LEU A O 1
ATOM 943 N N . LYS A 1 123 ? 12.828 4.166 -31.078 1.00 94.81 123 LYS A N 1
ATOM 944 C CA . LYS A 1 123 ? 11.368 4.056 -31.030 1.00 94.81 123 LYS A CA 1
ATOM 945 C C . LYS A 1 123 ? 10.899 3.048 -29.977 1.00 94.81 123 LYS A C 1
ATOM 947 O O . LYS A 1 123 ? 10.000 3.375 -29.211 1.00 94.81 123 LYS A O 1
ATOM 952 N N . ASP A 1 124 ? 11.526 1.872 -29.880 1.00 94.56 124 ASP A N 1
ATOM 953 C CA . ASP A 1 124 ? 11.246 0.901 -28.805 1.00 94.56 124 ASP A CA 1
ATOM 954 C C . ASP A 1 124 ? 11.490 1.525 -27.418 1.00 94.56 124 ASP A C 1
ATOM 956 O O . ASP A 1 124 ? 10.675 1.367 -26.508 1.00 94.56 124 ASP A O 1
ATOM 960 N N . GLY A 1 125 ? 12.561 2.310 -27.265 1.00 95.12 125 GLY A N 1
ATOM 961 C CA . GLY A 1 125 ? 12.832 3.054 -26.033 1.00 95.12 125 GLY A CA 1
ATOM 962 C C . GLY A 1 125 ? 11.734 4.063 -25.683 1.00 95.12 125 GLY A C 1
ATOM 963 O O . GLY A 1 125 ? 11.275 4.109 -24.539 1.00 95.12 125 GLY A O 1
ATOM 964 N N . GLU A 1 126 ? 11.281 4.847 -26.660 1.00 97.25 126 GLU A N 1
ATOM 965 C CA . GLU A 1 126 ? 10.188 5.812 -26.492 1.00 97.25 126 GLU A CA 1
ATOM 966 C C . GLU A 1 126 ? 8.863 5.124 -26.132 1.00 97.25 126 GLU A C 1
ATOM 968 O O . GLU A 1 126 ? 8.189 5.542 -25.187 1.00 97.25 126 GLU A O 1
ATOM 973 N N . GLU A 1 127 ? 8.518 4.033 -26.819 1.00 95.94 127 GLU A N 1
ATOM 974 C CA . GLU A 1 127 ? 7.310 3.243 -26.558 1.00 95.94 127 GLU A CA 1
ATOM 975 C C . GLU A 1 127 ? 7.332 2.622 -25.152 1.00 95.94 127 GLU A C 1
ATOM 977 O O . GLU A 1 127 ? 6.339 2.698 -24.422 1.00 95.94 127 GLU A O 1
ATOM 982 N N . ARG A 1 128 ? 8.477 2.081 -24.710 1.00 95.75 128 ARG A N 1
ATOM 983 C CA . ARG A 1 128 ? 8.652 1.563 -23.341 1.00 95.75 128 ARG A CA 1
ATOM 984 C C . ARG A 1 128 ? 8.507 2.660 -22.293 1.00 95.75 128 ARG A C 1
ATOM 986 O O . ARG A 1 128 ? 7.837 2.441 -21.284 1.00 95.75 128 ARG A O 1
ATOM 993 N N . LEU A 1 129 ? 9.095 3.837 -22.509 1.00 97.12 129 LEU A N 1
ATOM 994 C CA . LEU A 1 129 ? 8.935 4.975 -21.597 1.00 97.12 129 LEU A CA 1
ATOM 995 C C . LEU A 1 129 ? 7.476 5.426 -21.518 1.00 97.12 129 LEU A C 1
ATOM 997 O O . LEU A 1 129 ? 6.964 5.679 -20.427 1.00 97.12 129 LEU A O 1
ATOM 1001 N N . GLN A 1 130 ? 6.786 5.488 -22.656 1.00 96.81 130 GLN A N 1
ATOM 1002 C CA . GLN A 1 130 ? 5.370 5.828 -22.703 1.00 96.81 130 GLN A CA 1
ATOM 1003 C C . GLN A 1 130 ? 4.519 4.808 -21.937 1.00 96.81 130 GLN A C 1
ATOM 1005 O O . GLN A 1 130 ? 3.677 5.213 -21.136 1.00 96.81 130 GLN A O 1
ATOM 1010 N N . ALA A 1 131 ? 4.766 3.510 -22.129 1.00 94.94 131 ALA A N 1
ATOM 1011 C CA . ALA A 1 131 ? 4.088 2.435 -21.408 1.00 94.94 131 ALA A CA 1
ATOM 1012 C C . ALA A 1 131 ? 4.277 2.550 -19.887 1.00 94.94 131 ALA A C 1
ATOM 1014 O O . ALA A 1 131 ? 3.309 2.480 -19.126 1.00 94.94 131 ALA A O 1
ATOM 1015 N N . LEU A 1 132 ? 5.511 2.795 -19.434 1.00 96.31 132 LEU A N 1
ATOM 1016 C CA . LEU A 1 132 ? 5.823 2.965 -18.012 1.00 96.31 132 LEU A CA 1
ATOM 1017 C C . LEU A 1 132 ? 5.139 4.205 -17.418 1.00 96.31 132 LEU A C 1
ATOM 1019 O O . LEU A 1 132 ? 4.556 4.127 -16.335 1.00 96.31 132 LEU A O 1
ATOM 1023 N N . HIS A 1 133 ? 5.163 5.338 -18.127 1.00 96.88 133 HIS A N 1
ATOM 1024 C CA . HIS A 1 133 ? 4.507 6.570 -17.685 1.00 96.88 133 HIS A CA 1
ATOM 1025 C C . HIS A 1 133 ? 2.978 6.456 -17.650 1.00 96.88 133 HIS A C 1
ATOM 1027 O O . HIS A 1 133 ? 2.347 6.958 -16.718 1.00 96.88 133 HIS A O 1
ATOM 1033 N N . ALA A 1 134 ? 2.380 5.801 -18.646 1.00 94.75 134 ALA A N 1
ATOM 1034 C CA . ALA A 1 134 ? 0.945 5.544 -18.677 1.00 94.75 134 ALA A CA 1
ATOM 1035 C C . ALA A 1 134 ? 0.536 4.657 -17.497 1.00 94.75 134 ALA A C 1
ATOM 1037 O O . ALA A 1 134 ? -0.339 5.032 -16.717 1.00 94.75 134 ALA A O 1
ATOM 1038 N N . LEU A 1 135 ? 1.255 3.550 -17.286 1.00 94.75 135 LEU A N 1
ATOM 1039 C CA . LEU A 1 135 ? 0.964 2.638 -16.190 1.00 94.75 135 LEU A CA 1
ATOM 1040 C C . LEU A 1 135 ? 1.057 3.325 -14.828 1.00 94.75 135 LEU A C 1
ATOM 1042 O O . LEU A 1 135 ? 0.136 3.194 -14.030 1.00 94.75 135 LEU A O 1
ATOM 1046 N N . ILE A 1 136 ? 2.142 4.051 -14.534 1.00 95.25 136 ILE A N 1
ATOM 1047 C CA . ILE A 1 136 ? 2.293 4.654 -13.202 1.00 95.25 136 ILE A CA 1
ATOM 1048 C C . ILE A 1 136 ? 1.217 5.706 -12.939 1.00 95.25 136 ILE A C 1
ATOM 1050 O O . ILE A 1 136 ? 0.752 5.833 -11.806 1.00 95.25 136 ILE A O 1
ATOM 1054 N N . LYS A 1 137 ? 0.786 6.437 -13.972 1.00 95.75 137 LYS A N 1
ATOM 1055 C CA . LYS A 1 137 ? -0.308 7.401 -13.868 1.00 95.75 137 LYS A CA 1
ATOM 1056 C C . LYS A 1 137 ? -1.613 6.698 -13.492 1.00 95.75 137 LYS A C 1
ATOM 1058 O O . LYS A 1 137 ? -2.239 7.096 -12.507 1.00 95.75 137 LYS A O 1
ATOM 1063 N N . ASP A 1 138 ? -1.979 5.654 -14.229 1.00 93.50 138 ASP A N 1
ATOM 1064 C CA . ASP A 1 138 ? -3.241 4.933 -14.046 1.00 93.50 138 ASP A CA 1
ATOM 1065 C C . ASP A 1 138 ? -3.252 4.148 -12.728 1.00 93.50 138 ASP A C 1
ATOM 1067 O O . ASP A 1 138 ? -4.183 4.281 -11.931 1.00 93.50 138 ASP A O 1
ATOM 1071 N N . TYR A 1 139 ? -2.162 3.435 -12.426 1.00 94.44 139 TYR A N 1
ATOM 1072 C CA . TYR A 1 139 ? -1.956 2.722 -11.163 1.00 94.44 139 TYR A CA 1
ATOM 1073 C C . TYR A 1 139 ? -2.091 3.658 -9.963 1.00 94.44 139 TYR A C 1
ATOM 1075 O O . TYR A 1 139 ? -2.767 3.352 -8.978 1.00 94.44 139 TYR A O 1
ATOM 1083 N N . THR A 1 140 ? -1.463 4.834 -10.042 1.00 95.31 140 THR A N 1
ATOM 1084 C CA . THR A 1 140 ? -1.509 5.823 -8.966 1.00 95.31 140 THR A CA 1
ATOM 1085 C C . THR A 1 140 ? -2.913 6.395 -8.786 1.00 95.31 140 THR A C 1
ATOM 1087 O O . THR A 1 140 ? -3.336 6.596 -7.648 1.00 95.31 140 THR A O 1
ATOM 1090 N N . ALA A 1 141 ? -3.627 6.685 -9.876 1.00 95.88 141 ALA A N 1
ATOM 1091 C CA . ALA A 1 141 ? -4.993 7.197 -9.812 1.00 95.88 141 ALA A CA 1
ATOM 1092 C C . ALA A 1 141 ? -5.931 6.178 -9.151 1.00 95.88 141 ALA A C 1
ATOM 1094 O O . ALA A 1 141 ? -6.548 6.503 -8.137 1.00 95.88 141 ALA A O 1
ATOM 1095 N N . TYR A 1 142 ? -5.932 4.939 -9.651 1.00 94.62 142 TYR A N 1
ATOM 1096 C CA . TYR A 1 142 ? -6.723 3.834 -9.107 1.00 94.62 142 TYR A CA 1
ATOM 1097 C C . TYR A 1 142 ? -6.434 3.602 -7.619 1.00 94.62 142 TYR A C 1
ATOM 1099 O O . TYR A 1 142 ? -7.335 3.609 -6.785 1.00 94.62 142 TYR A O 1
ATOM 1107 N N . THR A 1 143 ? -5.153 3.474 -7.256 1.00 95.38 143 THR A N 1
ATOM 1108 C CA . THR A 1 143 ? -4.759 3.179 -5.870 1.00 95.38 143 THR A CA 1
ATOM 1109 C C . THR A 1 143 ? -5.149 4.314 -4.920 1.00 95.38 143 THR A C 1
ATOM 1111 O O . THR A 1 143 ? -5.546 4.072 -3.782 1.00 95.38 143 THR A O 1
ATOM 1114 N N . ARG A 1 144 ? -5.050 5.577 -5.359 1.00 96.94 144 ARG A N 1
ATOM 1115 C CA . ARG A 1 144 ? -5.477 6.728 -4.547 1.00 96.94 144 ARG A CA 1
ATOM 1116 C C . ARG A 1 144 ? -6.984 6.748 -4.328 1.00 96.94 144 ARG A C 1
ATOM 1118 O O . ARG A 1 144 ? -7.403 7.109 -3.230 1.00 96.94 144 ARG A O 1
ATOM 1125 N N . GLU A 1 145 ? -7.760 6.382 -5.340 1.00 97.12 145 GLU A N 1
ATOM 1126 C CA . GLU A 1 145 ? -9.213 6.269 -5.241 1.00 97.12 145 GLU A CA 1
ATOM 1127 C C . GLU A 1 145 ? -9.612 5.175 -4.245 1.00 97.12 145 GLU A C 1
ATOM 1129 O O . GLU A 1 145 ? -10.329 5.469 -3.292 1.00 97.12 145 GLU A O 1
ATOM 1134 N N . GLU A 1 146 ? -9.048 3.967 -4.355 1.00 96.62 146 GLU A N 1
ATOM 1135 C CA . GLU A 1 146 ? -9.318 2.892 -3.388 1.00 96.62 146 GLU A CA 1
ATOM 1136 C C . GLU A 1 146 ? -8.940 3.291 -1.954 1.00 96.62 146 GLU A C 1
ATOM 1138 O O . GLU A 1 146 ? -9.717 3.090 -1.019 1.00 96.62 146 GLU A O 1
ATOM 1143 N N . ILE A 1 147 ? -7.774 3.920 -1.762 1.00 97.50 147 ILE A N 1
ATOM 1144 C CA . ILE A 1 147 ? -7.363 4.436 -0.447 1.00 97.50 147 ILE A CA 1
ATOM 1145 C C . ILE A 1 147 ? -8.373 5.462 0.085 1.00 97.50 147 ILE A C 1
ATOM 1147 O O . ILE A 1 147 ? -8.642 5.480 1.289 1.00 97.50 147 ILE A O 1
ATOM 1151 N N . ALA A 1 148 ? -8.911 6.335 -0.770 1.00 98.31 148 ALA A N 1
ATOM 1152 C CA . ALA A 1 148 ? -9.911 7.317 -0.366 1.00 98.31 148 ALA A CA 1
ATOM 1153 C C . ALA A 1 148 ? -11.211 6.635 0.084 1.00 98.31 148 ALA A C 1
ATOM 1155 O O . ALA A 1 148 ? -11.700 6.944 1.171 1.00 98.31 148 ALA A O 1
ATOM 1156 N N . THR A 1 149 ? -11.698 5.649 -0.672 1.00 98.12 149 THR A N 1
ATOM 1157 C CA . THR A 1 149 ? -12.873 4.846 -0.304 1.00 98.12 149 THR A CA 1
ATOM 1158 C C . THR A 1 149 ? -12.676 4.126 1.030 1.00 98.12 149 THR A C 1
ATOM 1160 O O . THR A 1 149 ? -13.544 4.185 1.900 1.00 98.12 149 THR A O 1
ATOM 1163 N N . TYR A 1 150 ? -11.519 3.496 1.257 1.00 98.19 150 TYR A N 1
ATOM 1164 C CA . TYR A 1 150 ? -11.243 2.844 2.542 1.00 98.19 150 TYR A CA 1
ATOM 1165 C C . TYR A 1 150 ? -11.213 3.838 3.706 1.00 98.19 150 TYR A C 1
ATOM 1167 O O . TYR A 1 150 ? -11.697 3.532 4.795 1.00 98.19 150 TYR A O 1
ATOM 1175 N N . ARG A 1 151 ? -10.678 5.047 3.500 1.00 98.50 151 ARG A N 1
ATOM 1176 C CA . ARG A 1 151 ? -10.679 6.099 4.529 1.00 98.50 151 ARG A CA 1
ATOM 1177 C C . ARG A 1 151 ? -12.086 6.570 4.882 1.00 98.50 151 ARG A C 1
ATOM 1179 O O . ARG A 1 151 ? -12.350 6.806 6.058 1.00 98.50 151 ARG A O 1
ATOM 1186 N N . GLU A 1 152 ? -12.967 6.689 3.896 1.00 98.56 152 GLU A N 1
ATOM 1187 C CA . GLU A 1 152 ? -14.372 7.043 4.112 1.00 98.56 152 GLU A CA 1
ATOM 1188 C C . GLU A 1 152 ? -15.090 5.974 4.945 1.00 98.56 152 GLU A C 1
ATOM 1190 O O . GLU A 1 152 ? -15.655 6.289 5.992 1.00 98.56 152 GLU A O 1
ATOM 1195 N N . GLN A 1 153 ? -14.944 4.698 4.579 1.00 98.56 153 GLN A N 1
ATOM 1196 C CA . GLN A 1 153 ? -15.518 3.582 5.342 1.00 98.56 153 GLN A CA 1
ATOM 1197 C C . GLN A 1 153 ? -15.004 3.537 6.788 1.00 98.56 153 GLN A C 1
ATOM 1199 O O . GLN A 1 153 ? -15.773 3.318 7.725 1.00 98.56 153 GLN A O 1
ATOM 1204 N N . ILE A 1 154 ? -13.706 3.785 7.001 1.00 98.56 154 ILE A N 1
ATOM 1205 C CA . ILE A 1 154 ? -13.130 3.882 8.350 1.00 98.56 154 ILE A CA 1
ATOM 1206 C C . ILE A 1 154 ? -13.806 5.003 9.150 1.00 98.56 154 ILE A C 1
ATOM 1208 O O . ILE A 1 154 ? -14.101 4.813 10.334 1.00 98.56 154 ILE A O 1
ATOM 1212 N N . ALA A 1 155 ? -14.062 6.159 8.535 1.00 98.50 155 ALA A N 1
ATOM 1213 C CA . ALA A 1 155 ? -14.707 7.284 9.206 1.00 98.50 155 ALA A CA 1
ATOM 1214 C C . ALA A 1 155 ? -16.150 6.951 9.625 1.00 98.50 155 ALA A C 1
ATOM 1216 O O . ALA A 1 155 ? -16.526 7.207 10.772 1.00 98.50 155 ALA A O 1
ATOM 1217 N N . GLU A 1 156 ? -16.931 6.320 8.747 1.00 98.44 156 GLU A N 1
ATOM 1218 C CA . GLU A 1 156 ? -18.309 5.895 9.032 1.00 98.44 156 GLU A CA 1
ATOM 1219 C C . GLU A 1 156 ? -18.385 4.862 10.163 1.00 98.44 156 GLU A C 1
ATOM 1221 O O . GLU A 1 156 ? -19.186 4.987 11.100 1.00 98.44 156 GLU A O 1
ATOM 1226 N N . LEU A 1 157 ? -17.513 3.852 10.117 1.00 98.62 157 LEU A N 1
ATOM 1227 C CA . LEU A 1 157 ? -17.431 2.827 11.155 1.00 98.62 157 LEU A CA 1
ATOM 1228 C C . LEU A 1 157 ? -17.012 3.434 12.496 1.00 98.62 157 LEU A C 1
ATOM 1230 O O . LEU A 1 157 ? -17.597 3.112 13.529 1.00 98.62 157 LEU A O 1
ATOM 1234 N N . THR A 1 158 ? -16.059 4.366 12.487 1.00 98.50 158 THR A N 1
ATOM 1235 C CA . THR A 1 158 ? -15.624 5.077 13.698 1.00 98.50 158 THR A CA 1
ATOM 1236 C C . THR A 1 158 ? -16.763 5.898 14.301 1.00 98.50 158 THR A C 1
ATOM 1238 O O . THR A 1 158 ? -16.983 5.853 15.512 1.00 98.50 158 THR A O 1
ATOM 1241 N N . ALA A 1 159 ? -17.537 6.609 13.476 1.00 98.56 159 ALA A N 1
ATOM 1242 C CA . ALA A 1 159 ? -18.711 7.344 13.941 1.00 98.56 159 ALA A CA 1
ATOM 1243 C C . ALA A 1 159 ? -19.747 6.407 14.584 1.00 98.56 159 ALA A C 1
ATOM 1245 O O . ALA A 1 159 ? -20.282 6.711 15.652 1.00 98.56 159 ALA A O 1
ATOM 1246 N N . SER A 1 160 ? -19.973 5.240 13.979 1.00 98.50 160 SER A N 1
ATOM 1247 C CA . SER A 1 160 ? -20.883 4.216 14.503 1.00 98.50 160 SER A CA 1
ATOM 1248 C C . SER A 1 160 ? -20.409 3.648 15.845 1.00 98.50 160 SER A C 1
ATOM 1250 O O . SER A 1 160 ? -21.205 3.527 16.778 1.00 98.50 160 SER A O 1
ATOM 1252 N N . ILE A 1 161 ? -19.110 3.361 15.982 1.00 98.38 161 ILE A N 1
ATOM 1253 C CA . ILE A 1 161 ? -18.498 2.915 17.244 1.00 98.38 161 ILE A CA 1
ATOM 1254 C C . ILE A 1 161 ? -18.724 3.959 18.341 1.00 98.38 161 ILE A C 1
ATOM 1256 O O . ILE A 1 161 ? -19.212 3.617 19.418 1.00 98.38 161 ILE A O 1
ATOM 1260 N N . ASN A 1 162 ? -18.454 5.234 18.056 1.00 98.50 162 ASN A N 1
ATOM 1261 C CA . ASN A 1 162 ? -18.629 6.316 19.026 1.00 98.50 162 ASN A CA 1
ATOM 1262 C C . ASN A 1 162 ? -20.095 6.456 19.471 1.00 98.50 162 ASN A C 1
ATOM 1264 O O . ASN A 1 162 ? -20.379 6.624 20.657 1.00 98.50 162 ASN A O 1
ATOM 1268 N N . GLN A 1 163 ? -21.048 6.332 18.540 1.00 98.56 163 GLN A N 1
ATOM 1269 C CA . GLN A 1 163 ? -22.474 6.349 18.876 1.00 98.56 163 GLN A CA 1
ATOM 1270 C C . GLN A 1 163 ? -22.875 5.189 19.794 1.00 98.56 163 GLN A C 1
ATOM 1272 O O . GLN A 1 163 ? -23.682 5.372 20.708 1.00 98.56 163 GLN A O 1
ATOM 1277 N N . LEU A 1 164 ? -22.344 3.988 19.556 1.00 98.62 164 LEU A N 1
ATOM 1278 C CA . LEU A 1 164 ? -22.609 2.827 20.404 1.00 98.62 164 LEU A CA 1
ATOM 1279 C C . LEU A 1 164 ? -21.993 2.995 21.796 1.00 98.62 164 LEU A C 1
ATOM 1281 O O . LEU A 1 164 ? -22.656 2.686 22.784 1.00 98.62 164 LEU A O 1
ATOM 1285 N N . GLN A 1 165 ? -20.783 3.545 21.890 1.00 98.50 165 GLN A N 1
ATOM 1286 C CA . GLN A 1 165 ? -20.133 3.841 23.169 1.00 98.50 165 GLN A CA 1
ATOM 1287 C C . GLN A 1 165 ? -20.945 4.830 24.017 1.00 98.50 165 GLN A C 1
ATOM 1289 O O . GLN A 1 165 ? -21.163 4.582 25.202 1.00 98.50 165 GLN A O 1
ATOM 1294 N N . GLU A 1 166 ? -21.476 5.900 23.421 1.00 98.56 166 GLU A N 1
ATOM 1295 C CA . GLU A 1 166 ? -22.359 6.835 24.137 1.00 98.56 166 GLU A CA 1
ATOM 1296 C C . GLU A 1 166 ? -23.653 6.160 24.618 1.00 98.56 166 GLU A C 1
ATOM 1298 O O . GLU A 1 166 ? -24.098 6.379 25.749 1.00 98.56 166 GLU A O 1
ATOM 1303 N N . LYS A 1 167 ? -24.241 5.267 23.809 1.00 98.62 167 LYS A N 1
ATOM 1304 C CA . LYS A 1 167 ? -25.413 4.479 24.229 1.00 98.62 167 LYS A CA 1
ATOM 1305 C C . LYS A 1 167 ? -25.097 3.562 25.413 1.00 98.62 167 LYS A C 1
ATOM 1307 O O . LYS A 1 167 ? -25.911 3.486 26.333 1.00 98.62 167 LYS A O 1
ATOM 1312 N N . ILE A 1 168 ? -23.945 2.887 25.400 1.00 98.56 168 ILE A N 1
ATOM 1313 C CA . ILE A 1 168 ? -23.488 2.022 26.500 1.00 98.56 168 ILE A CA 1
ATOM 1314 C C . ILE A 1 168 ? -23.356 2.842 27.782 1.00 98.56 168 ILE A C 1
ATOM 1316 O O . ILE A 1 168 ? -24.009 2.529 28.776 1.00 98.56 168 ILE A O 1
ATOM 1320 N N . LYS A 1 169 ? -22.630 3.960 27.728 1.00 98.62 169 LYS A N 1
ATOM 1321 C CA . LYS A 1 169 ? -22.446 4.865 28.868 1.00 98.62 169 LYS A CA 1
ATOM 1322 C C . LYS A 1 169 ? -23.775 5.364 29.445 1.00 98.62 169 LYS A C 1
ATOM 1324 O O . LYS A 1 169 ? -23.959 5.415 30.661 1.00 98.62 169 LYS A O 1
ATOM 1329 N N . GLY A 1 170 ? -24.736 5.699 28.581 1.00 98.50 170 GLY A N 1
ATOM 1330 C CA . GLY A 1 170 ? -26.085 6.073 29.008 1.00 98.50 170 GLY A CA 1
ATOM 1331 C C . GLY A 1 170 ? -26.809 4.947 29.757 1.00 98.50 170 GLY A C 1
ATOM 1332 O O . GLY A 1 170 ? -27.477 5.199 30.762 1.00 98.50 170 GLY A O 1
ATOM 1333 N N . LYS A 1 171 ? -26.663 3.696 29.306 1.00 98.56 171 LYS A N 1
ATOM 1334 C CA . LYS A 1 171 ? -27.250 2.522 29.969 1.00 98.56 171 LYS A CA 1
ATOM 1335 C C . LYS A 1 171 ? -26.582 2.207 31.302 1.00 98.56 171 LYS A C 1
ATOM 1337 O O . LYS A 1 171 ? -27.297 1.910 32.254 1.00 98.56 171 LYS A O 1
ATOM 1342 N N . GLU A 1 172 ? -25.264 2.329 31.398 1.00 98.44 172 GLU A N 1
ATOM 1343 C CA . GLU A 1 172 ? -24.524 2.157 32.654 1.00 98.44 172 GLU A CA 1
ATOM 1344 C C . GLU A 1 172 ? -24.976 3.161 33.719 1.00 98.44 172 GLU A C 1
ATOM 1346 O O . GLU A 1 172 ? -25.219 2.790 34.869 1.00 98.44 172 GLU A O 1
ATOM 1351 N N . LEU A 1 173 ? -25.163 4.428 33.333 1.00 98.50 173 LEU A N 1
ATOM 1352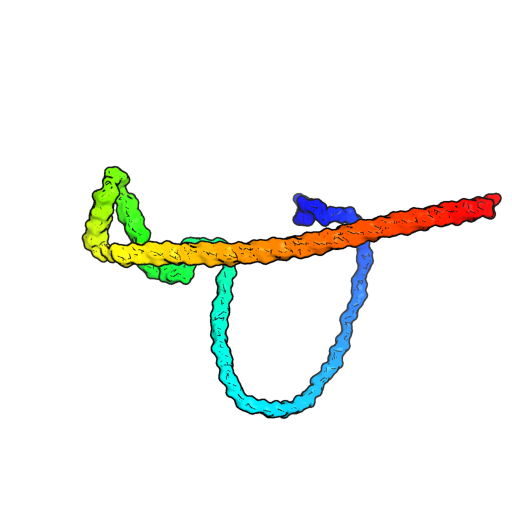 C CA . LEU A 1 173 ? -25.657 5.458 34.246 1.00 98.50 173 LEU A CA 1
ATOM 1353 C C . LEU A 1 173 ? -27.073 5.141 34.743 1.00 98.50 173 LEU A C 1
ATOM 1355 O O . LEU A 1 173 ? -27.356 5.274 35.934 1.00 98.50 173 LEU A O 1
ATOM 1359 N N . LEU A 1 174 ? -27.953 4.700 33.839 1.00 98.44 174 LEU A N 1
ATOM 1360 C CA . LEU A 1 174 ? -29.321 4.319 34.183 1.00 98.44 174 LEU A CA 1
ATOM 1361 C C . LEU A 1 174 ? -29.350 3.106 35.118 1.00 98.44 174 LEU A C 1
ATOM 1363 O O . LEU A 1 174 ? -30.080 3.123 36.106 1.00 98.44 174 LEU A O 1
ATOM 1367 N N . LEU A 1 175 ? -28.530 2.089 34.839 1.00 98.44 175 LEU A N 1
ATOM 1368 C CA . LEU A 1 175 ? -28.399 0.903 35.683 1.00 98.44 175 LEU A CA 1
ATOM 1369 C C . LEU A 1 175 ? -27.954 1.285 37.096 1.00 98.44 175 LEU A C 1
ATOM 1371 O O . LEU A 1 175 ? -28.593 0.887 38.065 1.00 98.44 175 LEU A O 1
ATOM 1375 N N . LYS A 1 176 ? -26.916 2.119 37.213 1.00 98.44 176 LYS A N 1
ATOM 1376 C CA . LYS A 1 176 ? -26.420 2.611 38.503 1.00 98.44 176 LYS A CA 1
ATOM 1377 C C . LYS A 1 176 ? -27.489 3.383 39.282 1.00 98.44 176 LYS A C 1
ATOM 1379 O O . LYS A 1 176 ? -27.627 3.204 40.492 1.00 98.44 176 LYS A O 1
ATOM 1384 N N . GLY A 1 177 ? -28.247 4.243 38.598 1.00 98.12 177 GLY A N 1
ATOM 1385 C CA . GLY A 1 177 ? -29.352 4.981 39.212 1.00 98.12 177 GLY A CA 1
ATOM 1386 C C . GLY A 1 177 ? -30.450 4.050 39.729 1.00 98.12 177 GLY A C 1
ATOM 1387 O O . GLY A 1 177 ? -30.902 4.196 40.863 1.00 98.12 177 GLY A O 1
ATOM 1388 N N . GLN A 1 178 ? -30.836 3.057 38.927 1.00 98.06 178 GLN A N 1
ATOM 1389 C CA . GLN A 1 178 ? -31.858 2.080 39.297 1.00 98.06 178 GLN A CA 1
ATOM 1390 C C . GLN A 1 178 ? -31.426 1.198 40.475 1.00 98.06 178 GLN A C 1
ATOM 1392 O O . GLN A 1 178 ? -32.230 0.963 41.377 1.00 98.06 178 GLN A O 1
ATOM 1397 N N . ASP A 1 179 ? -30.173 0.741 40.477 1.00 98.56 179 ASP A N 1
ATOM 1398 C CA . ASP A 1 179 ? -29.584 -0.049 41.562 1.00 98.56 179 ASP A CA 1
ATOM 1399 C C . ASP A 1 179 ? -29.610 0.724 42.887 1.00 98.56 179 ASP A C 1
ATOM 1401 O O . ASP A 1 179 ? -30.082 0.207 43.896 1.00 98.56 179 ASP A O 1
ATOM 1405 N N . THR A 1 180 ? -29.242 2.011 42.863 1.00 98.62 180 THR A N 1
ATOM 1406 C CA . THR A 1 180 ? -29.284 2.881 44.054 1.00 98.62 180 THR A CA 1
ATOM 1407 C C . THR A 1 180 ? -30.696 2.963 44.648 1.00 98.62 180 THR A C 1
ATOM 1409 O O . THR A 1 180 ? -30.877 2.737 45.842 1.00 98.62 180 THR A O 1
ATOM 1412 N N . ILE A 1 181 ? -31.715 3.218 43.815 1.00 98.56 181 ILE A N 1
ATOM 1413 C CA . ILE A 1 181 ? -33.119 3.308 44.263 1.00 98.56 181 ILE A CA 1
ATOM 1414 C C . ILE A 1 181 ? -33.581 1.988 44.894 1.00 98.56 181 ILE A C 1
ATOM 1416 O O . ILE A 1 181 ? -34.233 1.983 45.939 1.00 98.56 181 ILE A O 1
ATOM 1420 N N . ILE A 1 182 ? -33.250 0.858 44.262 1.00 98.56 182 ILE A N 1
ATOM 1421 C CA . ILE A 1 182 ? -33.634 -0.468 44.758 1.00 98.56 182 ILE A CA 1
ATOM 1422 C C . ILE A 1 182 ? -32.939 -0.767 46.087 1.00 98.56 182 ILE A C 1
ATOM 1424 O O . ILE A 1 182 ? -33.590 -1.273 47.001 1.00 98.56 182 ILE A O 1
ATOM 1428 N N . GLN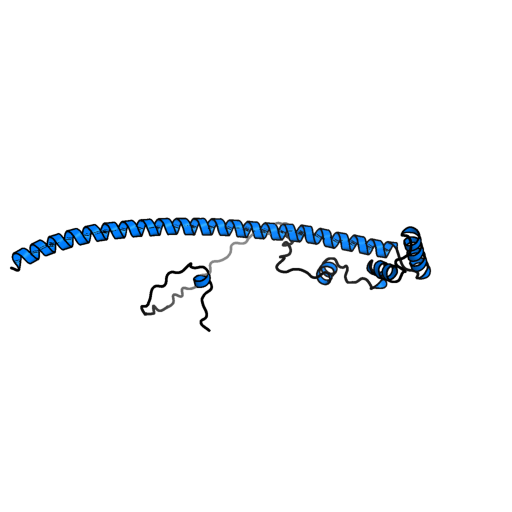 A 1 183 ? -31.652 -0.446 46.223 1.00 98.50 183 GLN A N 1
ATOM 1429 C CA . GLN A 1 183 ? -30.900 -0.655 47.462 1.00 98.50 183 GLN A CA 1
ATOM 1430 C C . GLN A 1 183 ? -31.472 0.164 48.622 1.00 98.50 183 GLN A C 1
ATOM 1432 O O . GLN A 1 183 ? -31.663 -0.373 49.714 1.00 98.50 183 GLN A O 1
ATOM 1437 N N . GLU A 1 184 ? -31.807 1.434 48.388 1.00 98.38 184 GLU A N 1
ATOM 1438 C CA . GLU A 1 184 ? -32.430 2.297 49.396 1.00 98.38 184 GLU A CA 1
ATOM 1439 C C . GLU A 1 184 ? -33.790 1.750 49.859 1.00 98.38 184 GLU A C 1
ATOM 1441 O O . GLU A 1 184 ? -34.053 1.660 51.063 1.00 98.38 184 GLU A O 1
ATOM 1446 N N . GLU A 1 185 ? -34.646 1.334 48.920 1.00 98.44 185 GLU A N 1
ATOM 1447 C CA . GLU A 1 185 ? -35.956 0.755 49.236 1.00 98.44 185 GLU A CA 1
ATOM 1448 C C . GLU A 1 185 ? -35.820 -0.581 49.973 1.00 98.44 185 GLU A C 1
ATOM 1450 O O . GLU A 1 185 ? -36.500 -0.812 50.977 1.00 98.44 185 GLU A O 1
ATOM 1455 N N . THR A 1 186 ? -34.902 -1.437 49.520 1.00 98.44 186 THR A N 1
ATOM 1456 C CA . THR A 1 186 ? -34.610 -2.732 50.145 1.00 98.44 186 THR A CA 1
ATOM 1457 C C . THR A 1 186 ? -34.185 -2.534 51.595 1.00 98.44 186 THR A C 1
ATOM 1459 O O . THR A 1 186 ? -34.805 -3.105 52.491 1.00 98.44 186 THR A O 1
ATOM 1462 N N . ALA A 1 187 ? -33.225 -1.640 51.855 1.00 98.31 187 ALA A N 1
ATOM 1463 C CA . ALA A 1 187 ? -32.773 -1.325 53.208 1.00 98.31 187 ALA A CA 1
ATOM 1464 C C . ALA A 1 187 ? -33.909 -0.773 54.090 1.00 98.31 187 ALA A C 1
ATOM 1466 O O . ALA A 1 187 ? -34.012 -1.108 55.278 1.00 98.31 187 ALA A O 1
ATOM 1467 N N . ARG A 1 188 ? -34.808 0.050 53.526 1.00 98.44 188 ARG A N 1
ATOM 1468 C CA . ARG A 1 188 ? -35.989 0.549 54.249 1.00 98.44 188 ARG A CA 1
ATOM 1469 C C . ARG A 1 188 ? -36.924 -0.593 54.644 1.00 98.44 188 ARG A C 1
ATOM 1471 O O . ARG A 1 188 ? -37.361 -0.646 55.795 1.00 98.44 188 ARG A O 1
ATOM 1478 N N . ILE A 1 189 ? -37.234 -1.495 53.714 1.00 98.12 189 ILE A N 1
ATOM 1479 C CA . ILE A 1 189 ? -38.110 -2.650 53.952 1.00 98.12 189 ILE A CA 1
ATOM 1480 C C . ILE A 1 189 ? -37.477 -3.598 54.973 1.00 98.12 189 ILE A C 1
ATOM 1482 O O . ILE A 1 189 ? -38.148 -3.992 55.926 1.00 98.12 189 ILE A O 1
ATOM 1486 N N . GLU A 1 190 ? -36.190 -3.913 54.844 1.00 98.06 190 GLU A N 1
ATOM 1487 C CA . GLU A 1 190 ? -35.457 -4.758 55.793 1.00 98.06 190 GLU A CA 1
ATOM 1488 C C . GLU A 1 190 ? -35.503 -4.200 57.216 1.00 98.06 190 GLU A C 1
ATOM 1490 O O . GLU A 1 190 ? -35.715 -4.945 58.179 1.00 98.06 190 GLU A O 1
ATOM 1495 N N . LYS A 1 191 ? -35.386 -2.877 57.372 1.00 97.69 191 LYS A N 1
ATOM 1496 C CA . LYS A 1 191 ? -35.535 -2.211 58.671 1.00 97.69 191 LYS A CA 1
ATOM 1497 C C . LYS A 1 191 ? -36.936 -2.400 59.259 1.00 97.69 191 LYS A C 1
ATOM 1499 O O . LYS A 1 191 ? -37.062 -2.669 60.450 1.00 97.69 191 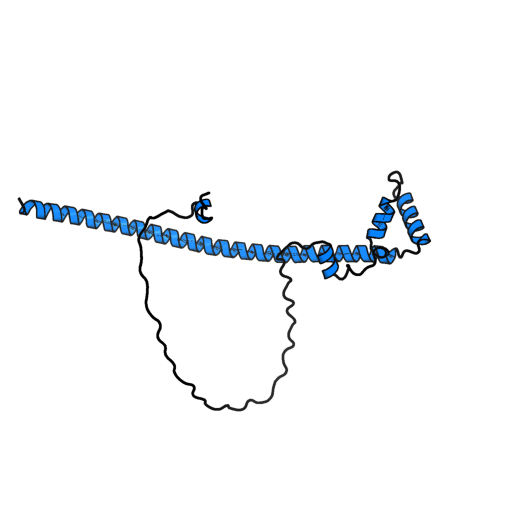LYS A O 1
ATOM 1504 N N . ILE A 1 192 ? -37.985 -2.281 58.445 1.00 97.56 192 ILE A N 1
ATOM 1505 C CA . ILE A 1 192 ? -39.371 -2.498 58.889 1.00 97.56 192 ILE A CA 1
ATOM 1506 C C . ILE A 1 192 ? -39.572 -3.968 59.278 1.00 97.56 192 ILE A C 1
ATOM 1508 O O . ILE A 1 192 ? -40.064 -4.263 60.363 1.00 97.56 192 ILE A O 1
ATOM 1512 N N . VAL A 1 193 ? -39.151 -4.899 58.422 1.00 97.31 193 VAL A N 1
ATOM 1513 C CA . VAL A 1 193 ? -39.291 -6.342 58.660 1.00 97.31 193 VAL A CA 1
ATOM 1514 C C . VAL A 1 193 ? -38.539 -6.770 59.920 1.00 97.31 193 VAL A C 1
ATOM 1516 O O . VAL A 1 193 ? -39.087 -7.504 60.739 1.00 97.31 193 VAL A O 1
ATOM 1519 N N . SER A 1 194 ? -37.301 -6.308 60.105 1.00 96.50 194 SER A N 1
ATOM 1520 C CA . SER A 1 194 ? -36.496 -6.628 61.290 1.00 96.50 194 SER A CA 1
ATOM 1521 C C . SER A 1 194 ? -37.065 -6.036 62.580 1.00 96.50 194 SER A C 1
ATOM 1523 O O . SER A 1 194 ? -36.936 -6.664 63.628 1.00 96.50 194 SER A O 1
ATOM 1525 N N . PHE A 1 195 ? -37.735 -4.881 62.511 1.00 96.50 195 PHE A N 1
ATOM 1526 C CA . PHE A 1 195 ? -38.427 -4.287 63.655 1.00 96.50 195 PHE A CA 1
ATOM 1527 C C . PHE A 1 195 ? -39.579 -5.165 64.163 1.00 96.50 195 PHE A C 1
ATOM 1529 O O . PHE A 1 195 ? -39.703 -5.341 65.368 1.00 96.50 195 PHE A O 1
ATOM 1536 N N . PHE A 1 196 ? -40.385 -5.747 63.267 1.00 94.62 196 PHE A N 1
ATOM 1537 C CA . PHE A 1 196 ? -41.541 -6.581 63.640 1.00 94.62 196 PHE A CA 1
ATOM 1538 C C . PHE A 1 196 ? -41.222 -8.072 63.842 1.00 94.62 196 PHE A C 1
ATOM 1540 O O . PHE A 1 196 ? -42.062 -8.807 64.353 1.00 94.62 196 PHE A O 1
ATOM 1547 N N . LYS A 1 197 ? -40.044 -8.544 63.414 1.00 91.06 197 LYS A N 1
ATOM 1548 C CA . LYS A 1 197 ? -39.571 -9.919 63.674 1.00 91.06 197 LYS A CA 1
ATOM 1549 C C . LYS A 1 197 ? -38.887 -10.091 65.039 1.00 91.06 197 LYS A C 1
ATOM 1551 O O . LYS A 1 197 ? -38.583 -11.226 65.400 1.00 91.06 197 LYS A O 1
ATOM 1556 N N . LYS A 1 198 ? -38.596 -8.995 65.742 1.00 54.19 198 LYS A N 1
ATOM 1557 C CA . LYS A 1 198 ? -38.094 -8.986 67.123 1.00 54.19 198 LYS A CA 1
ATOM 1558 C C . LYS A 1 198 ? -39.248 -8.992 68.114 1.00 54.19 198 LYS A C 1
ATOM 1560 O O . LYS A 1 198 ? -39.057 -9.610 69.181 1.00 54.19 198 LYS A O 1
#

Radius of gyration: 38.41 Å; chains: 1; bounding box: 90×40×107 Å

Foldseek 3Di:
DDDDDPCVVVVNDDDDDDDDDDDDDDDDDDDDDDDDDDDDDDDDDDDDDPPPPPPDQDDCPDDDDLCRLCVVLVLNPDDPLQELVVLVVLLVPDDPPDDPVRSVVVSVVVCVVVVGDPVSHVVNVVSSVVSVVVVVVSVVVNVVVVVVVVVVVVVVVVVVVVVVVVVVVVVVVVVVVVVVVVVVVVVVVVVVVVVVVD

Secondary structure (DSSP, 8-state):
-----HHHHTT--------------------------PPPPPPPPPPPP------PPP---SPPPHHHHHHHTT-SSS-GGGSTHHHHHHHHTS-TTS-HHHHHHHHHHHHHHTT--HHHHHHHHHHHHHHHHHHHHHHHHHHHHHHHHHHHHHHHHHHHHHHHHHHHHHHHHHHHHHHHHHHHHHHHHHHHHHHH--

Sequence (198 aa):
MKLMSVLEKYNLVEKTDNEVLPEDITTAPISVATEEQPAPTMPSPLPEPEEKVVVQAPRYTANLSLEEIYSHYHLSAASSTDTIFMLEGLLAALPESLTEEVLKDTVKNIITVSHLNLEGLLKDGEERLQALHALIKDYTAYTREEIATYREQIAELTASINQLQEKIKGKELLLKGQDTIIQEETARIEKIVSFFKK

pLDDT: mean 78.61, std 24.74, range [30.06, 98.62]